Protein AF-A0A7Z9XE14-F1 (afdb_monomer_lite)

Foldseek 3Di:
DVVVVVVVCVVVVVCCVVPVVQQVVCCVPPVGSDDDPQHCVVVDDFAADPDAPDPQQDVDDDCCLVQLALCLSRHLNSQALSQVQAPNPLVVDDPVDDGDPFPVVLRNVSSVLCVLLVQLLVQLLVCLPPPPPHDPLLVVLNVLVVVVSVVLSVQSNPGRDSNSNHNVVCPVSPVSSVNSSVNSVCVQCVDPVSVVVSVVSVVSSVVSVCCRNPPD

Radius of gyration: 20.05 Å; chains: 1; bounding box: 60×38×56 Å

Sequence (216 aa):
MVLSIQRIALVLGVASLVAGWYYWRNWTQMGQFFIGGWDPSRGIVWWQDPGFRTLRQFFSFGESLFYPIYSAIAGVWDSLYSTLWMDGFLSGQDPHYEGPPWNYGFLLSSAWLSLLPSTAILLGIGVALFKPTRTQGALFSVSCIFVYVAAILYLFLTVPIYTTAKATYTLGLIPCYAVLSAGGFEILTARPLLRAIVYGIVACWAVDVYLAYFIC

Secondary structure (DSSP, 8-state):
-HHHHHHHHHHHHHHHHHHHHHHHHHHHHHS-S---TT-GGG-------SS-S-HHHHH---HHHH--TTGGGT-HHHHHHHHHSS-TTGGG--TTSPPP---HHHHHHHHHHTHHHHHHHHHHHHHHHH-TT--HHHHHHHHHHHHHHHHHHHHHHHS--TT---GGGGGGGHHHHHHHHHHHHHHHTSSHHHHHHHHHHHHHHHHHHHHHHH--

pLDDT: mean 91.35, std 6.62, range [63.41, 97.81]

Structure (mmCIF, N/CA/C/O backbone):
data_AF-A0A7Z9XE14-F1
#
_entry.id   AF-A0A7Z9XE14-F1
#
loop_
_atom_site.group_PDB
_atom_site.id
_atom_site.type_symbol
_atom_site.label_atom_id
_atom_site.label_alt_id
_atom_site.label_comp_id
_atom_site.label_asym_id
_atom_site.label_entity_id
_atom_site.label_seq_id
_atom_site.pdbx_PDB_ins_code
_atom_site.Cartn_x
_atom_site.Cartn_y
_atom_site.Cartn_z
_atom_site.occupancy
_atom_site.B_iso_or_equiv
_atom_site.auth_seq_id
_atom_site.auth_comp_id
_atom_site.auth_asym_id
_atom_site.auth_atom_id
_atom_site.pdbx_PDB_model_num
ATOM 1 N N . MET A 1 1 ? 12.647 1.810 32.015 1.00 65.00 1 MET A N 1
ATOM 2 C CA . MET A 1 1 ? 13.661 2.294 31.049 1.00 65.00 1 MET A CA 1
ATOM 3 C C . MET A 1 1 ? 14.687 1.215 30.701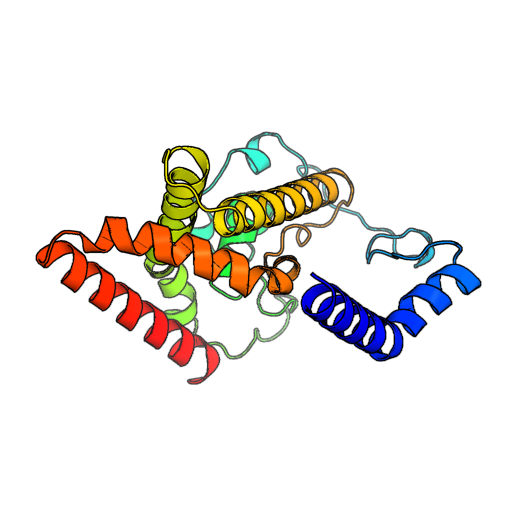 1.00 65.00 1 MET A C 1
ATOM 5 O O . MET A 1 1 ? 14.750 0.836 29.541 1.00 65.00 1 MET A O 1
ATOM 9 N N . VAL A 1 2 ? 15.413 0.647 31.675 1.00 72.81 2 VAL A N 1
ATOM 10 C CA . VAL A 1 2 ? 16.415 -0.426 31.449 1.00 72.81 2 VAL A CA 1
ATOM 11 C C . VAL A 1 2 ? 15.831 -1.650 30.727 1.00 72.81 2 VAL A C 1
ATOM 13 O O . VAL A 1 2 ? 16.395 -2.112 29.740 1.00 72.81 2 VAL A O 1
ATOM 16 N N . LEU A 1 3 ? 14.645 -2.107 31.145 1.00 73.31 3 LEU A N 1
ATOM 17 C CA . LEU A 1 3 ? 13.957 -3.246 30.524 1.00 73.31 3 LEU A CA 1
ATOM 18 C C . LEU A 1 3 ? 13.597 -3.001 29.043 1.00 73.31 3 LEU A C 1
ATOM 20 O O . LEU A 1 3 ? 13.612 -3.920 28.232 1.00 73.31 3 LEU A O 1
ATOM 24 N N . SER A 1 4 ? 13.278 -1.755 28.681 1.00 82.69 4 SER A N 1
ATOM 25 C CA . SER A 1 4 ? 12.952 -1.370 27.302 1.00 82.69 4 SER A CA 1
ATOM 26 C C . SER A 1 4 ? 14.201 -1.344 26.423 1.00 82.69 4 SER A C 1
ATOM 28 O O . SER A 1 4 ? 14.160 -1.826 25.297 1.00 82.69 4 SER A O 1
ATOM 30 N N . ILE A 1 5 ? 15.324 -0.851 26.955 1.00 89.12 5 ILE A N 1
ATOM 31 C CA . ILE A 1 5 ? 16.614 -0.821 26.251 1.00 89.12 5 ILE A CA 1
ATOM 32 C C . ILE A 1 5 ? 17.113 -2.242 25.987 1.00 89.12 5 ILE A C 1
ATOM 34 O O . ILE A 1 5 ? 17.522 -2.537 24.872 1.00 89.12 5 ILE A O 1
ATOM 38 N N . GLN A 1 6 ? 17.012 -3.142 26.969 1.00 88.62 6 GLN A N 1
ATOM 39 C CA . GLN A 1 6 ? 17.387 -4.550 26.793 1.00 88.62 6 GLN A CA 1
ATOM 40 C C . GLN A 1 6 ? 16.567 -5.231 25.694 1.00 88.62 6 GLN A C 1
ATOM 42 O O . GLN A 1 6 ? 17.124 -5.952 24.873 1.00 88.62 6 GLN A O 1
ATOM 47 N N . ARG A 1 7 ? 15.255 -4.971 25.636 1.00 90.88 7 ARG A N 1
ATOM 48 C CA . ARG A 1 7 ? 14.380 -5.517 24.588 1.00 90.88 7 ARG A CA 1
ATOM 49 C C . ARG A 1 7 ? 14.732 -4.969 23.207 1.00 90.88 7 ARG A C 1
ATOM 51 O O . ARG A 1 7 ? 14.819 -5.744 22.263 1.00 90.88 7 ARG A O 1
ATOM 58 N N . ILE A 1 8 ? 14.973 -3.663 23.095 1.00 90.06 8 ILE A N 1
ATOM 59 C CA . ILE A 1 8 ? 15.403 -3.039 21.836 1.00 90.06 8 ILE A CA 1
ATOM 60 C C . ILE A 1 8 ? 16.753 -3.613 21.396 1.00 90.06 8 ILE A C 1
ATOM 62 O O . ILE A 1 8 ? 16.893 -4.026 20.250 1.00 90.06 8 ILE A O 1
ATOM 66 N N . ALA A 1 9 ? 17.722 -3.700 22.307 1.00 93.00 9 ALA A N 1
ATOM 67 C CA . ALA A 1 9 ? 19.044 -4.249 22.028 1.00 93.00 9 ALA A CA 1
ATOM 68 C C . ALA A 1 9 ? 18.978 -5.722 21.607 1.00 93.00 9 ALA A C 1
ATOM 70 O O . ALA A 1 9 ? 19.662 -6.111 20.668 1.00 93.00 9 ALA A O 1
ATOM 71 N N . LEU A 1 10 ? 18.123 -6.525 22.247 1.00 94.50 10 LEU A N 1
ATOM 72 C CA . LEU A 1 10 ? 17.897 -7.915 21.862 1.00 94.50 10 LEU A CA 1
ATOM 73 C C . LEU A 1 10 ? 17.338 -8.009 20.437 1.00 94.50 10 LEU A C 1
ATOM 75 O O . LEU A 1 10 ? 17.875 -8.753 19.624 1.00 94.50 10 LEU A O 1
ATOM 79 N N . VAL A 1 11 ? 16.298 -7.231 20.118 1.00 91.06 11 VAL A N 1
ATOM 80 C CA . VAL A 1 11 ? 15.678 -7.232 18.782 1.00 91.06 11 VAL A CA 1
ATOM 81 C C . VAL A 1 11 ? 16.674 -6.778 17.715 1.00 91.06 11 VAL A C 1
ATOM 83 O O . VAL A 1 11 ? 16.835 -7.459 16.705 1.00 91.06 11 VAL A O 1
ATOM 86 N N . LEU A 1 12 ? 17.380 -5.668 17.946 1.00 92.00 12 LEU A N 1
ATOM 87 C CA . LEU A 1 12 ? 18.397 -5.161 17.021 1.00 92.00 12 LEU A CA 1
ATOM 88 C C . LEU A 1 12 ? 19.575 -6.128 16.882 1.00 92.00 12 LEU A C 1
ATOM 90 O O . LEU A 1 12 ? 20.081 -6.315 15.777 1.00 92.00 12 LEU A O 1
ATOM 94 N N . GLY A 1 13 ? 19.987 -6.767 17.977 1.00 94.50 13 GLY A N 1
ATOM 95 C CA . GLY A 1 13 ? 21.049 -7.766 17.990 1.00 94.50 13 GLY A CA 1
ATOM 96 C C . GLY A 1 13 ? 20.684 -8.982 17.146 1.00 94.50 13 GLY A C 1
ATOM 97 O O . GLY A 1 13 ? 21.435 -9.346 16.246 1.00 94.50 13 GLY A O 1
ATOM 98 N N . VAL A 1 14 ? 19.497 -9.558 17.359 1.00 93.44 14 VAL A N 1
ATOM 99 C CA . VAL A 1 14 ? 19.000 -10.685 16.554 1.00 93.44 14 VAL A CA 1
ATOM 100 C C . VAL A 1 14 ? 18.855 -10.286 15.084 1.00 93.44 14 VAL A C 1
ATOM 102 O O . VAL A 1 14 ? 19.348 -11.001 14.215 1.00 93.44 14 VAL A O 1
ATOM 105 N N . ALA A 1 15 ? 18.257 -9.128 14.784 1.00 90.62 15 ALA A N 1
ATOM 106 C CA . ALA A 1 15 ? 18.112 -8.649 13.408 1.00 90.62 15 ALA A CA 1
ATOM 107 C C . ALA A 1 15 ? 19.472 -8.469 12.707 1.00 90.62 15 ALA A C 1
ATOM 109 O O . ALA A 1 15 ? 19.634 -8.861 11.551 1.00 90.62 15 ALA A O 1
ATOM 110 N N . SER A 1 16 ? 20.468 -7.936 13.420 1.00 91.06 16 SER A N 1
ATOM 111 C CA . SER A 1 16 ? 21.828 -7.752 12.902 1.00 91.06 16 SER A CA 1
ATOM 112 C C . SER A 1 16 ? 22.551 -9.082 12.689 1.00 91.06 16 SER A C 1
ATOM 114 O O . SER A 1 16 ? 23.255 -9.240 11.699 1.00 91.06 16 SER A O 1
ATOM 116 N N . LEU A 1 17 ? 22.357 -10.066 13.568 1.00 93.44 17 LEU A N 1
ATOM 117 C CA . LEU A 1 17 ? 22.946 -11.395 13.396 1.00 93.44 17 LEU A CA 1
ATOM 118 C C . LEU A 1 17 ? 22.333 -12.151 12.211 1.00 93.44 17 LEU A C 1
ATOM 120 O O . LEU A 1 17 ? 23.054 -12.795 11.456 1.00 93.44 17 LEU A O 1
ATOM 124 N N . VAL A 1 18 ? 21.015 -12.049 12.024 1.00 93.06 18 VAL A N 1
ATOM 125 C CA . VAL A 1 18 ? 20.303 -12.769 10.958 1.00 93.06 18 VAL A CA 1
ATOM 126 C C . VAL A 1 18 ? 20.510 -12.110 9.592 1.00 93.06 18 VAL A C 1
ATOM 128 O O . VAL A 1 18 ? 20.801 -12.799 8.616 1.00 93.06 18 VAL A O 1
ATOM 131 N N . ALA A 1 19 ? 20.373 -10.783 9.505 1.00 91.25 19 ALA A N 1
ATOM 132 C CA . ALA A 1 19 ? 20.357 -10.053 8.234 1.00 91.25 19 ALA A CA 1
ATOM 133 C C . ALA A 1 19 ? 21.531 -9.076 8.052 1.00 91.25 19 ALA A C 1
ATOM 135 O O . ALA A 1 19 ? 21.803 -8.641 6.934 1.00 91.25 19 ALA A O 1
ATOM 136 N N . GLY A 1 20 ? 22.251 -8.724 9.120 1.00 91.31 20 GLY A N 1
ATOM 137 C CA . GLY A 1 20 ? 23.328 -7.727 9.075 1.00 91.31 20 GLY A CA 1
ATOM 138 C C . GLY A 1 20 ? 24.521 -8.147 8.220 1.00 91.31 20 GLY A C 1
ATOM 139 O O . GLY A 1 20 ? 25.148 -7.289 7.598 1.00 91.31 20 GLY A O 1
ATOM 140 N N . TRP A 1 21 ? 24.793 -9.453 8.102 1.00 93.50 21 TRP A N 1
ATOM 141 C CA . TRP A 1 21 ? 25.872 -9.964 7.249 1.00 93.50 21 TRP A CA 1
ATOM 142 C C . TRP A 1 21 ? 25.702 -9.543 5.781 1.00 93.50 21 TRP A C 1
ATOM 144 O O . TRP A 1 21 ? 26.696 -9.270 5.111 1.00 93.50 21 TRP A O 1
ATOM 154 N N . TYR A 1 22 ? 24.461 -9.441 5.287 1.00 90.69 22 TYR A N 1
ATOM 155 C CA . TYR A 1 22 ? 24.167 -9.029 3.912 1.00 90.69 22 TYR A CA 1
ATOM 156 C C . TYR A 1 22 ? 24.600 -7.580 3.668 1.00 90.69 22 TYR A C 1
ATOM 158 O O . TYR A 1 22 ? 25.281 -7.282 2.687 1.00 90.69 22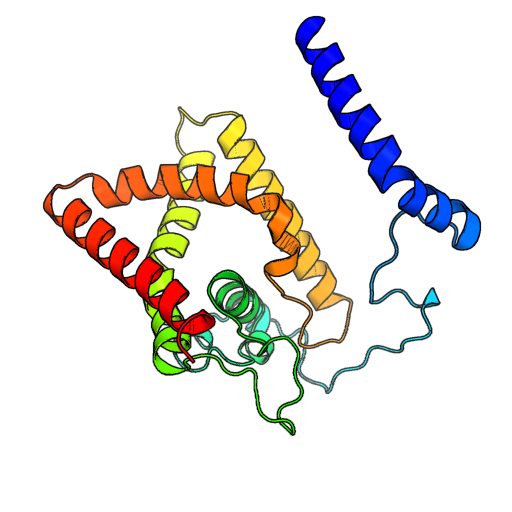 TYR A O 1
ATOM 166 N N . TYR A 1 23 ? 24.262 -6.688 4.600 1.00 92.00 23 TYR A N 1
ATOM 167 C CA . TYR A 1 23 ? 24.646 -5.278 4.544 1.00 92.00 23 TYR A CA 1
ATOM 168 C C . TYR A 1 23 ? 26.156 -5.098 4.707 1.00 92.00 23 TYR A C 1
ATOM 170 O O . TYR A 1 23 ? 26.762 -4.302 3.993 1.00 92.00 23 TYR A O 1
ATOM 178 N N . TRP A 1 24 ? 26.778 -5.879 5.594 1.00 93.19 24 TRP A N 1
ATOM 179 C CA . TRP A 1 24 ? 28.230 -5.894 5.751 1.00 93.19 24 TRP A CA 1
ATOM 180 C C . TRP A 1 24 ? 28.941 -6.351 4.474 1.00 93.19 24 TRP A C 1
ATOM 182 O O . TRP A 1 24 ? 29.876 -5.694 4.025 1.00 93.19 24 TRP A O 1
ATOM 192 N N . ARG A 1 25 ? 28.465 -7.432 3.842 1.00 92.12 25 ARG A N 1
ATOM 193 C CA . ARG A 1 25 ? 28.966 -7.911 2.546 1.00 92.12 25 ARG A CA 1
ATOM 194 C C . ARG A 1 25 ? 28.856 -6.830 1.470 1.00 92.12 25 ARG A C 1
ATOM 196 O O . ARG A 1 25 ? 29.808 -6.624 0.726 1.00 92.12 25 ARG A O 1
ATOM 203 N N . ASN A 1 26 ? 27.713 -6.150 1.372 1.00 92.25 26 ASN A N 1
ATOM 204 C CA . ASN A 1 26 ? 27.529 -5.080 0.387 1.00 92.25 26 ASN A CA 1
ATOM 205 C C . ASN A 1 26 ? 28.538 -3.949 0.604 1.00 92.25 26 ASN A C 1
ATOM 207 O O . ASN A 1 26 ? 29.148 -3.473 -0.350 1.00 92.25 26 ASN A O 1
ATOM 211 N N . TRP A 1 27 ? 28.769 -3.569 1.861 1.00 92.38 27 TRP A N 1
ATOM 212 C CA . TRP A 1 27 ? 29.735 -2.529 2.185 1.00 92.38 27 TRP A CA 1
ATOM 213 C C . TRP A 1 27 ? 31.167 -2.929 1.816 1.00 92.38 27 TRP A C 1
ATOM 215 O O . TRP A 1 27 ? 31.867 -2.143 1.184 1.00 92.38 27 TRP A O 1
ATOM 225 N N . THR A 1 28 ? 31.593 -4.158 2.126 1.00 94.25 28 THR A N 1
ATOM 226 C CA . THR A 1 28 ? 32.959 -4.612 1.818 1.00 94.25 28 THR A CA 1
ATOM 227 C C . THR A 1 28 ? 33.198 -4.856 0.330 1.00 94.25 28 THR A C 1
ATOM 229 O O . THR A 1 28 ? 34.294 -4.590 -0.153 1.00 94.25 28 THR A O 1
ATOM 232 N N . GLN A 1 29 ? 32.200 -5.354 -0.406 1.00 90.62 29 GLN A N 1
ATOM 233 C CA . GLN A 1 29 ? 32.352 -5.702 -1.824 1.00 90.62 29 GLN A CA 1
ATOM 234 C C . GLN A 1 29 ? 32.022 -4.549 -2.774 1.00 90.62 29 GLN A C 1
ATOM 236 O O . GLN A 1 29 ? 32.559 -4.499 -3.875 1.00 90.62 29 GLN A O 1
ATOM 241 N N . MET A 1 30 ? 31.123 -3.647 -2.379 1.00 87.88 30 MET A N 1
ATOM 242 C CA . MET A 1 30 ? 30.526 -2.650 -3.278 1.00 87.88 30 MET A CA 1
ATOM 243 C C . MET A 1 30 ? 30.546 -1.228 -2.689 1.00 87.88 30 MET A C 1
ATOM 245 O O . MET A 1 30 ? 30.074 -0.289 -3.323 1.00 87.88 30 MET A O 1
ATOM 249 N N . GLY A 1 31 ? 31.092 -1.043 -1.479 1.00 89.69 31 GLY A N 1
ATOM 250 C CA . GLY A 1 31 ? 31.268 0.266 -0.840 1.00 89.69 31 GLY A CA 1
ATOM 251 C C . GLY A 1 31 ? 29.988 0.895 -0.283 1.00 89.69 31 GLY A C 1
ATOM 252 O O . GLY A 1 31 ? 30.032 2.008 0.237 1.00 89.69 31 GLY A O 1
ATOM 253 N N . GLN A 1 32 ? 28.849 0.202 -0.361 1.00 89.31 32 GLN A N 1
ATOM 254 C CA . GLN A 1 32 ? 27.535 0.719 0.028 1.00 89.31 32 GLN A CA 1
ATOM 255 C C . GLN A 1 32 ? 26.751 -0.324 0.826 1.00 89.31 32 GLN A C 1
ATOM 257 O O . GLN A 1 32 ? 26.808 -1.508 0.519 1.00 89.31 32 GLN A O 1
ATOM 262 N N . PHE A 1 33 ? 25.979 0.092 1.834 1.00 88.38 33 PHE A N 1
ATOM 263 C CA . PHE A 1 33 ? 25.137 -0.844 2.596 1.00 88.38 33 PHE A CA 1
ATOM 264 C C . PHE A 1 33 ? 23.914 -1.310 1.791 1.00 88.38 33 PHE A C 1
ATOM 266 O O . PHE A 1 33 ? 23.567 -2.494 1.805 1.00 88.38 33 PHE A O 1
ATOM 273 N N . PHE A 1 34 ? 23.274 -0.391 1.068 1.00 86.62 34 PHE A N 1
ATOM 274 C CA . PHE A 1 34 ? 22.048 -0.637 0.312 1.00 86.62 34 PHE A CA 1
ATOM 275 C C . PHE A 1 34 ? 22.332 -0.559 -1.179 1.00 86.62 34 PHE A C 1
ATOM 277 O O . PHE A 1 34 ? 22.866 0.440 -1.642 1.00 86.62 34 PHE A O 1
ATOM 284 N N . ILE A 1 35 ? 21.943 -1.597 -1.915 1.00 85.25 35 ILE A N 1
ATOM 285 C CA . ILE A 1 35 ? 22.165 -1.686 -3.358 1.00 85.25 35 ILE A CA 1
ATOM 286 C C . ILE A 1 35 ? 20.832 -2.008 -4.004 1.00 85.25 35 ILE A C 1
ATOM 288 O O . ILE A 1 35 ? 20.258 -3.078 -3.785 1.00 85.25 35 ILE A O 1
ATOM 292 N N . GLY A 1 36 ? 20.308 -1.032 -4.739 1.00 82.06 36 GLY A N 1
ATOM 293 C CA . GLY A 1 36 ? 19.019 -1.135 -5.405 1.00 82.06 36 GLY A CA 1
ATOM 294 C C . GLY A 1 36 ? 19.066 -2.052 -6.625 1.00 82.06 36 GLY A C 1
ATOM 295 O O . GLY A 1 36 ? 20.117 -2.316 -7.207 1.00 82.06 36 GLY A O 1
ATOM 296 N N . GLY A 1 37 ? 17.893 -2.506 -7.075 1.00 81.19 37 GLY A N 1
ATOM 297 C CA . GLY A 1 37 ? 17.761 -3.191 -8.369 1.00 81.19 37 GLY A CA 1
ATOM 298 C C . GLY A 1 37 ? 18.209 -2.341 -9.561 1.00 81.19 37 GLY A C 1
ATOM 299 O O . GLY A 1 37 ? 18.621 -2.873 -10.587 1.00 81.19 37 GLY A O 1
ATOM 300 N N . TRP A 1 38 ? 18.170 -1.024 -9.382 1.00 82.06 38 TRP A N 1
ATOM 301 C CA . TRP A 1 38 ? 18.532 -0.002 -10.354 1.00 82.06 38 TRP A CA 1
ATOM 302 C C . TRP A 1 38 ? 19.981 0.475 -10.272 1.00 82.06 38 TRP A C 1
ATOM 304 O O . TRP A 1 38 ? 20.348 1.397 -10.996 1.00 82.06 38 TRP A O 1
ATOM 314 N N . ASP A 1 39 ? 20.790 -0.101 -9.382 1.00 84.94 39 ASP A N 1
ATOM 315 C CA . ASP A 1 39 ? 22.158 0.363 -9.191 1.00 84.94 39 ASP A CA 1
ATOM 316 C C . ASP A 1 39 ? 23.031 0.067 -10.431 1.00 84.94 39 ASP A C 1
ATOM 318 O O . ASP A 1 39 ? 23.047 -1.082 -10.892 1.00 84.94 39 ASP A O 1
ATOM 322 N N . PRO A 1 40 ? 23.785 1.053 -10.961 1.00 81.81 40 PRO A N 1
ATOM 323 C CA . PRO A 1 40 ? 24.657 0.856 -12.119 1.00 81.81 40 PRO A CA 1
ATOM 324 C C . PRO A 1 40 ? 25.695 -0.259 -11.937 1.00 81.81 40 PRO A C 1
ATOM 326 O O . PRO A 1 40 ? 26.076 -0.898 -12.916 1.00 81.81 40 PRO A O 1
ATOM 329 N N . SER A 1 41 ? 26.121 -0.547 -10.699 1.00 82.50 41 SER A N 1
ATOM 330 C CA . SER A 1 41 ? 27.054 -1.642 -10.390 1.00 82.50 41 SER A CA 1
ATOM 331 C C . SER A 1 41 ? 26.527 -3.023 -10.784 1.00 82.50 41 SER A C 1
ATOM 333 O O . SER A 1 41 ? 27.311 -3.951 -10.971 1.00 82.50 41 SER A O 1
ATOM 335 N N . ARG A 1 42 ? 25.207 -3.170 -10.965 1.00 81.62 42 ARG A N 1
ATOM 336 C CA . ARG A 1 42 ? 24.587 -4.414 -11.437 1.00 81.62 42 ARG A CA 1
ATOM 337 C C . ARG A 1 42 ? 24.745 -4.639 -12.941 1.00 81.62 42 ARG A C 1
ATOM 339 O O . ARG A 1 42 ? 24.375 -5.710 -13.412 1.00 81.62 42 ARG A O 1
ATOM 346 N N . GLY A 1 43 ? 25.237 -3.651 -13.694 1.00 83.75 43 GLY A N 1
ATOM 347 C CA . GLY A 1 43 ? 25.405 -3.737 -15.148 1.00 83.75 43 GLY A CA 1
ATOM 348 C C . GLY A 1 43 ? 24.090 -3.772 -15.938 1.00 83.75 43 GLY A C 1
ATOM 349 O O . GLY A 1 43 ? 24.107 -4.061 -17.131 1.00 83.75 43 GLY A O 1
ATOM 350 N N . ILE A 1 44 ? 22.953 -3.490 -15.291 1.00 84.00 44 ILE A N 1
ATOM 351 C CA . ILE A 1 44 ? 21.631 -3.450 -15.927 1.00 84.00 44 ILE A CA 1
ATOM 352 C C . ILE A 1 44 ? 21.321 -2.002 -16.302 1.00 84.00 44 ILE A C 1
ATOM 354 O O . ILE A 1 44 ? 21.191 -1.141 -15.432 1.00 84.00 44 ILE A O 1
ATOM 358 N N . VAL A 1 45 ? 21.176 -1.741 -17.600 1.00 84.56 45 VAL A N 1
ATOM 359 C CA . VAL A 1 45 ? 20.742 -0.437 -18.106 1.00 84.56 45 VAL A CA 1
ATOM 360 C C . VAL A 1 45 ? 19.220 -0.419 -18.146 1.00 84.56 45 VAL A C 1
ATOM 362 O O . VAL A 1 45 ? 18.602 -1.037 -19.011 1.00 84.56 45 VAL A O 1
ATOM 365 N N . TRP A 1 46 ? 18.615 0.288 -17.197 1.00 86.25 46 TRP A N 1
ATOM 366 C CA . TRP A 1 46 ? 17.180 0.546 -17.213 1.00 86.25 46 TRP A CA 1
ATOM 367 C C . TRP A 1 46 ? 16.867 1.603 -18.268 1.00 86.25 46 TRP A C 1
ATOM 369 O O . TRP A 1 46 ? 17.503 2.658 -18.305 1.00 86.25 46 TRP A O 1
ATOM 379 N N . TRP A 1 47 ? 15.879 1.326 -19.111 1.00 86.62 47 TRP A N 1
ATOM 380 C CA . TRP A 1 47 ? 15.384 2.242 -20.128 1.00 86.62 47 TRP A CA 1
ATOM 381 C C . TRP A 1 47 ? 13.866 2.095 -20.253 1.00 86.62 47 TRP A C 1
ATOM 383 O O . TRP A 1 47 ? 13.290 1.070 -19.887 1.00 86.62 47 TRP A O 1
ATOM 393 N N . GLN A 1 48 ? 13.224 3.148 -20.746 1.00 85.12 48 GLN A N 1
ATOM 394 C CA . GLN A 1 48 ? 11.780 3.238 -20.899 1.00 85.12 48 GLN A CA 1
ATOM 395 C C . GLN A 1 48 ? 11.475 4.116 -22.107 1.00 85.12 48 GLN A C 1
ATOM 397 O O . GLN A 1 48 ? 12.214 5.074 -22.363 1.00 85.12 48 GLN A O 1
ATOM 402 N N . ASP A 1 49 ? 10.399 3.811 -22.827 1.00 85.62 49 ASP A N 1
ATOM 403 C CA . ASP A 1 49 ? 9.947 4.664 -23.921 1.00 85.62 49 ASP A CA 1
ATOM 404 C C . ASP A 1 49 ? 9.587 6.075 -23.414 1.00 85.62 49 ASP A C 1
ATOM 406 O O . ASP A 1 49 ? 9.164 6.244 -22.260 1.00 85.62 49 ASP A O 1
ATOM 410 N N . PRO A 1 50 ? 9.741 7.119 -24.253 1.00 82.31 50 PRO A N 1
ATOM 411 C CA . PRO A 1 50 ? 9.321 8.472 -23.907 1.00 82.31 50 PRO A CA 1
ATOM 412 C C . PRO A 1 50 ? 7.853 8.531 -23.449 1.00 82.31 50 PRO A C 1
ATOM 414 O O . PRO A 1 50 ? 7.005 7.793 -23.940 1.00 82.31 50 PRO A O 1
ATOM 417 N N . GLY A 1 51 ? 7.536 9.449 -22.530 1.00 82.62 51 GLY A N 1
ATOM 418 C CA . GLY A 1 51 ? 6.177 9.602 -21.975 1.00 82.62 51 GLY A CA 1
ATOM 419 C C . GLY A 1 51 ? 6.015 9.158 -20.516 1.00 82.62 51 GLY A C 1
ATOM 420 O O . GLY A 1 51 ? 4.904 9.150 -19.990 1.00 82.62 51 GLY A O 1
ATOM 421 N N . PHE A 1 52 ? 7.113 8.831 -19.838 1.00 84.69 52 PHE A N 1
ATOM 422 C CA . PHE A 1 52 ? 7.169 8.598 -18.394 1.00 84.69 52 PHE A CA 1
ATOM 423 C C . PHE A 1 52 ? 7.601 9.863 -17.630 1.00 84.69 52 PHE A C 1
ATOM 425 O O . PHE A 1 52 ? 8.132 10.801 -18.225 1.00 84.69 52 PHE A O 1
ATOM 432 N N . ARG A 1 53 ? 7.366 9.904 -16.310 1.00 85.25 53 ARG A N 1
ATOM 433 C CA . ARG A 1 53 ? 7.627 11.069 -15.425 1.00 85.25 53 ARG A CA 1
ATOM 434 C C . ARG A 1 53 ? 6.823 12.316 -15.790 1.00 85.25 53 ARG A C 1
ATOM 436 O O . ARG A 1 53 ? 7.254 13.443 -15.552 1.00 85.25 53 ARG A O 1
ATOM 443 N N . THR A 1 54 ? 5.636 12.130 -16.352 1.00 90.62 54 THR A N 1
ATOM 444 C CA . THR A 1 54 ? 4.740 13.257 -16.625 1.00 90.62 54 THR A CA 1
ATOM 445 C C . THR A 1 54 ? 4.062 13.706 -15.336 1.00 90.62 54 THR A C 1
ATOM 447 O O . THR A 1 54 ? 3.738 12.883 -14.484 1.00 90.62 54 THR A O 1
ATOM 450 N N . LEU A 1 55 ? 3.777 15.005 -15.198 1.00 92.31 55 LEU A N 1
ATOM 451 C CA . LEU A 1 55 ? 3.017 15.513 -14.046 1.00 92.31 55 LEU A CA 1
ATOM 452 C C . LEU A 1 55 ? 1.661 14.812 -13.906 1.00 92.31 55 LEU A C 1
ATOM 454 O O . LEU A 1 55 ? 1.230 14.532 -12.793 1.00 92.31 55 LEU A O 1
ATOM 458 N N . ARG A 1 56 ? 1.022 14.457 -15.029 1.00 92.81 56 ARG A N 1
ATOM 459 C CA . ARG A 1 56 ? -0.249 13.724 -15.035 1.00 92.81 56 ARG A CA 1
ATOM 460 C C . ARG A 1 56 ? -0.164 12.435 -14.214 1.00 92.81 56 ARG A C 1
ATOM 462 O O . ARG A 1 56 ? -1.041 12.222 -13.390 1.00 92.81 56 ARG A O 1
ATOM 469 N N . GLN A 1 57 ? 0.910 11.655 -14.352 1.00 91.94 57 GLN A N 1
ATOM 470 C CA . GLN A 1 57 ? 1.111 10.391 -13.623 1.00 91.94 57 GLN A CA 1
ATOM 471 C C . GLN A 1 57 ? 1.207 10.554 -12.092 1.00 91.94 57 GLN A C 1
ATOM 473 O O . GLN A 1 57 ? 1.032 9.574 -11.366 1.00 91.94 57 GLN A O 1
ATOM 478 N N . PHE A 1 58 ? 1.469 11.768 -11.590 1.00 92.75 58 PHE A N 1
ATOM 479 C CA . PHE A 1 58 ? 1.495 12.088 -10.155 1.00 92.75 58 PHE A CA 1
ATOM 480 C C . PHE A 1 58 ? 0.149 12.559 -9.606 1.00 92.75 58 PHE A C 1
ATOM 482 O O . PHE A 1 58 ? -0.026 12.593 -8.390 1.00 92.75 58 PHE A O 1
ATOM 489 N N . PHE A 1 59 ? -0.791 12.939 -10.471 1.00 94.00 59 PHE A N 1
ATOM 490 C CA . PHE A 1 59 ? -2.081 13.504 -10.065 1.00 94.00 59 PHE A CA 1
ATOM 491 C C . PHE A 1 59 ? -3.285 12.712 -10.590 1.00 94.00 59 PHE A C 1
ATOM 493 O O . PHE A 1 59 ? -4.413 13.004 -10.200 1.00 94.00 59 PHE A O 1
ATOM 500 N N . SER A 1 60 ? -3.074 11.713 -11.449 1.00 92.69 60 SER A N 1
ATOM 501 C CA . SER A 1 60 ? -4.123 10.815 -11.928 1.00 92.69 60 SER A CA 1
ATOM 502 C C . SER A 1 60 ? -4.333 9.629 -10.989 1.00 92.69 60 SER A C 1
ATOM 504 O O . SER A 1 60 ? -3.382 9.069 -10.443 1.00 92.69 60 SER A O 1
ATOM 506 N N . PHE A 1 61 ? -5.597 9.248 -10.839 1.00 96.12 61 PHE A N 1
ATOM 507 C CA . PHE A 1 61 ? -6.036 8.022 -10.188 1.00 96.12 61 PHE A CA 1
ATOM 508 C C . PHE A 1 61 ? -7.368 7.589 -10.807 1.00 96.12 61 PHE A C 1
ATOM 510 O O . 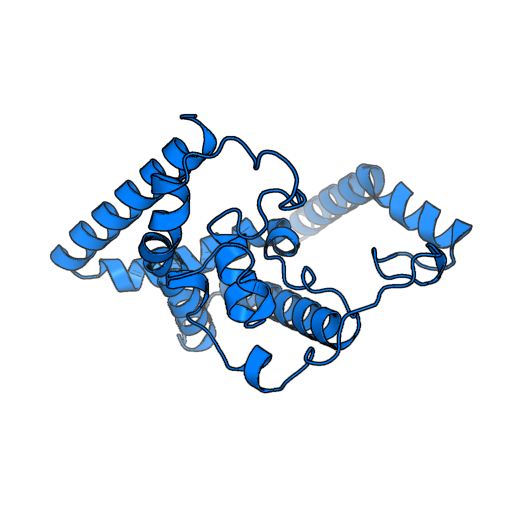PHE A 1 61 ? -8.192 8.443 -11.143 1.00 96.12 61 PHE A O 1
ATOM 517 N N . GLY A 1 62 ? -7.594 6.282 -10.917 1.00 96.25 62 GLY A N 1
ATOM 518 C CA . GLY A 1 62 ? -8.882 5.698 -11.289 1.00 96.25 62 GLY A CA 1
ATOM 519 C C . GLY A 1 62 ? -8.795 4.700 -12.436 1.00 96.25 62 GLY A C 1
ATOM 520 O O . GLY A 1 62 ? -9.706 3.890 -12.589 1.00 96.25 62 GLY A O 1
ATOM 521 N N . GLU A 1 63 ? -7.690 4.691 -13.187 1.00 96.44 63 GLU A N 1
ATOM 522 C CA . GLU A 1 63 ? -7.446 3.680 -14.221 1.00 96.44 63 GLU A CA 1
ATOM 523 C C . GLU A 1 63 ? -7.501 2.277 -13.611 1.00 96.44 63 GLU A C 1
ATOM 525 O O . GLU A 1 63 ? -8.130 1.374 -14.150 1.00 96.44 63 GLU A O 1
ATOM 530 N N . SER A 1 64 ? -6.937 2.125 -12.412 1.00 96.31 64 SER A N 1
ATOM 531 C CA . SER A 1 64 ? -6.902 0.869 -11.668 1.00 96.31 64 SER A CA 1
ATOM 532 C C . SER A 1 64 ? -8.272 0.316 -11.252 1.00 96.31 64 SER A C 1
ATOM 534 O O . SER A 1 64 ? -8.352 -0.852 -10.889 1.00 96.31 64 SER A O 1
ATOM 536 N N . LEU A 1 65 ? -9.351 1.103 -11.323 1.00 97.31 65 LEU A N 1
ATOM 537 C CA . LEU A 1 65 ? -10.710 0.638 -11.011 1.00 97.31 65 LEU A CA 1
ATOM 538 C C . LEU A 1 65 ? -11.386 -0.068 -12.194 1.00 97.31 65 LEU A C 1
ATOM 540 O O . LEU A 1 65 ? -12.305 -0.863 -11.998 1.00 97.31 65 LEU A O 1
ATOM 544 N N . PHE A 1 66 ? -10.945 0.230 -13.417 1.00 96.50 66 PHE A N 1
ATOM 545 C CA . PHE A 1 66 ? -11.522 -0.310 -14.652 1.00 96.50 66 PHE A CA 1
ATOM 546 C C . PHE A 1 66 ? -10.532 -1.209 -15.396 1.00 96.50 66 PHE A C 1
ATOM 548 O O . PHE A 1 66 ? -10.915 -2.252 -15.920 1.00 96.50 66 PHE A O 1
ATOM 555 N N . TYR A 1 67 ? -9.253 -0.835 -15.381 1.00 95.50 67 TYR A N 1
ATOM 556 C CA . TYR A 1 67 ? -8.140 -1.524 -16.026 1.00 95.50 67 TYR A CA 1
ATOM 557 C C . TYR A 1 67 ? -6.991 -1.726 -15.015 1.00 95.50 67 TYR A C 1
ATOM 559 O O . TYR A 1 67 ? -5.934 -1.108 -15.140 1.00 95.50 67 TYR A O 1
ATOM 567 N N . PRO A 1 68 ? -7.177 -2.556 -13.966 1.00 94.06 68 PRO A N 1
ATOM 568 C CA . PRO A 1 68 ? -6.187 -2.745 -12.896 1.00 94.06 68 PRO A CA 1
ATOM 569 C C . PRO A 1 68 ? -4.883 -3.402 -13.352 1.00 94.06 68 PRO A C 1
ATOM 571 O O . PRO A 1 68 ? -3.823 -3.124 -12.788 1.00 94.06 68 PRO A O 1
ATOM 574 N N . ILE A 1 69 ? -4.952 -4.280 -14.354 1.00 93.56 69 ILE A N 1
ATOM 575 C CA . ILE A 1 69 ? -3.786 -4.989 -14.878 1.00 93.56 69 ILE A CA 1
ATOM 576 C C . ILE A 1 69 ? -2.902 -3.983 -15.620 1.00 93.56 69 ILE A C 1
ATOM 578 O O . ILE A 1 69 ? -3.342 -3.327 -16.559 1.00 93.56 69 ILE A O 1
ATOM 582 N N . TYR A 1 70 ? -1.652 -3.858 -15.175 1.00 91.62 70 TYR A N 1
ATOM 583 C CA . TYR A 1 70 ? -0.660 -2.904 -15.677 1.00 91.62 70 TYR A CA 1
ATOM 584 C C . TYR A 1 70 ? -1.089 -1.425 -15.610 1.00 91.62 70 TYR A C 1
ATOM 586 O O . TYR A 1 70 ? -0.502 -0.574 -16.285 1.00 91.62 70 TYR A O 1
ATOM 594 N N . SER A 1 71 ? -2.019 -1.078 -14.710 1.00 92.81 71 SER A N 1
ATOM 595 C CA . SER A 1 71 ? -2.459 0.308 -14.462 1.00 92.81 71 SER A CA 1
ATOM 596 C C . SER A 1 71 ? -1.319 1.256 -14.049 1.00 92.81 71 SER A C 1
ATOM 598 O O . SER A 1 71 ? -1.455 2.477 -14.102 1.00 92.81 71 SER A O 1
ATOM 600 N N . ALA A 1 72 ? -0.160 0.703 -13.685 1.00 89.69 72 ALA A N 1
ATOM 601 C CA . ALA A 1 72 ? 1.057 1.429 -13.357 1.00 89.69 72 ALA A CA 1
ATOM 602 C C . ALA A 1 72 ? 1.571 2.366 -14.456 1.00 89.69 72 ALA A C 1
ATOM 604 O O . ALA A 1 72 ? 2.270 3.338 -14.168 1.00 89.69 72 ALA A O 1
ATOM 605 N N . ILE A 1 73 ? 1.214 2.095 -15.714 1.00 89.38 73 ILE A N 1
ATOM 606 C CA . ILE A 1 73 ? 1.543 2.963 -16.850 1.00 89.38 73 ILE A CA 1
ATOM 607 C C . ILE A 1 73 ? 0.797 4.305 -16.737 1.00 89.38 73 ILE A C 1
ATOM 609 O O . ILE A 1 73 ? 1.342 5.356 -17.093 1.00 89.38 73 ILE A O 1
ATOM 613 N N . ALA A 1 74 ? -0.429 4.286 -16.205 1.00 91.62 74 ALA A N 1
ATOM 614 C CA . ALA A 1 74 ? -1.284 5.463 -16.102 1.00 91.62 74 ALA A CA 1
ATOM 615 C C . ALA A 1 74 ? -0.849 6.424 -14.989 1.00 91.62 74 ALA A C 1
ATOM 617 O O . ALA A 1 74 ? -0.944 7.639 -15.170 1.00 91.62 74 ALA A O 1
ATOM 618 N N . GLY A 1 75 ? -0.330 5.912 -13.869 1.00 92.38 75 GLY A N 1
ATOM 619 C CA . GLY A 1 75 ? 0.136 6.754 -12.771 1.00 92.38 75 GLY A CA 1
ATOM 620 C C . GLY A 1 75 ? 0.630 5.996 -11.543 1.00 92.38 75 GLY A C 1
ATOM 621 O O . GLY A 1 75 ? 0.396 4.799 -11.373 1.00 92.38 75 GLY A O 1
ATOM 622 N N . VAL A 1 76 ? 1.304 6.727 -10.651 1.00 94.19 76 VAL A N 1
ATOM 623 C CA . VAL A 1 76 ? 1.879 6.176 -9.412 1.00 94.19 76 VAL A CA 1
ATOM 624 C C . VAL A 1 76 ? 0.786 5.657 -8.481 1.00 94.19 76 VAL A C 1
ATOM 626 O O . VAL A 1 76 ? 0.935 4.589 -7.893 1.00 94.19 76 VAL A O 1
ATOM 629 N N . TRP A 1 77 ? -0.321 6.391 -8.352 1.00 95.38 77 TRP A N 1
ATOM 630 C CA . TRP A 1 77 ? -1.413 6.017 -7.453 1.00 95.38 77 TRP A CA 1
ATOM 631 C C . TRP A 1 77 ? -2.162 4.785 -7.943 1.00 95.38 77 TRP A C 1
ATOM 633 O O . TRP A 1 77 ? -2.456 3.903 -7.140 1.00 95.38 77 TRP A O 1
ATOM 643 N N . ASP A 1 78 ? -2.397 4.687 -9.253 1.00 95.88 78 ASP A N 1
ATOM 644 C CA . ASP A 1 78 ? -2.980 3.497 -9.869 1.00 95.88 78 ASP A CA 1
ATOM 645 C C . ASP A 1 78 ? -2.082 2.273 -9.690 1.00 95.88 78 ASP A C 1
ATOM 647 O O . ASP A 1 78 ? -2.588 1.203 -9.364 1.00 95.88 78 ASP A O 1
ATOM 651 N N . SER A 1 79 ? -0.761 2.446 -9.822 1.00 94.69 79 SER A N 1
ATOM 652 C CA . SER A 1 79 ? 0.233 1.397 -9.573 1.00 94.69 79 SER A CA 1
ATOM 653 C C . SER A 1 79 ? 0.223 0.914 -8.122 1.00 94.69 79 SER A C 1
ATOM 655 O O . SER A 1 79 ? 0.215 -0.285 -7.850 1.00 94.69 79 SER A O 1
ATOM 657 N N . LEU A 1 80 ? 0.235 1.842 -7.161 1.00 95.81 80 LEU A N 1
ATOM 658 C CA . LEU A 1 80 ? 0.221 1.507 -5.739 1.00 95.81 80 LEU A CA 1
ATOM 659 C C . LEU A 1 80 ? -1.086 0.820 -5.350 1.00 95.81 80 LEU A C 1
ATOM 661 O O . LEU A 1 80 ? -1.061 -0.166 -4.625 1.00 95.81 80 LEU A O 1
ATOM 665 N N . TYR A 1 81 ? -2.217 1.310 -5.852 1.00 96.88 81 TYR A N 1
ATOM 666 C CA . TYR A 1 81 ? -3.527 0.747 -5.554 1.00 96.88 81 TYR A CA 1
ATOM 667 C C . TYR A 1 81 ? -3.684 -0.673 -6.106 1.00 96.88 81 TYR A C 1
ATOM 669 O O . TYR A 1 81 ? -3.988 -1.598 -5.350 1.00 96.88 81 TYR A O 1
ATOM 677 N N . SER A 1 82 ? -3.407 -0.865 -7.400 1.00 95.94 82 SER A N 1
ATOM 678 C CA . SER A 1 82 ? -3.536 -2.167 -8.064 1.00 95.94 82 SER A CA 1
ATOM 679 C C . SER A 1 82 ? -2.538 -3.202 -7.557 1.00 95.94 82 SER A C 1
ATOM 681 O O . SER A 1 82 ? -2.766 -4.386 -7.741 1.00 95.94 82 SER A O 1
ATOM 683 N N . THR A 1 83 ? -1.445 -2.798 -6.907 1.00 95.38 83 THR A N 1
ATOM 684 C CA . THR A 1 83 ? -0.473 -3.740 -6.325 1.00 95.38 83 THR A CA 1
ATOM 685 C C . THR A 1 83 ? -0.597 -3.919 -4.821 1.00 95.38 83 THR A C 1
ATOM 687 O O . THR A 1 83 ? 0.004 -4.839 -4.271 1.00 95.38 83 THR A O 1
ATOM 690 N N . LEU A 1 84 ? -1.336 -3.044 -4.135 1.00 95.56 84 LEU A N 1
ATOM 691 C CA . LEU A 1 84 ? -1.626 -3.202 -2.712 1.00 95.56 84 LEU A CA 1
ATOM 692 C C . LEU A 1 84 ? -2.767 -4.195 -2.496 1.00 95.56 84 LEU A C 1
ATOM 694 O O . LEU A 1 84 ? -2.724 -4.983 -1.555 1.00 95.56 84 LEU A O 1
ATOM 698 N N . TRP A 1 85 ? -3.784 -4.142 -3.357 1.00 95.56 85 TRP A N 1
ATOM 699 C CA . TRP A 1 85 ? -5.035 -4.875 -3.156 1.00 95.56 85 TRP A CA 1
ATOM 700 C C . TRP A 1 85 ? -5.216 -6.084 -4.062 1.00 95.56 85 TRP A C 1
ATOM 702 O O . TRP A 1 85 ? -6.066 -6.926 -3.784 1.00 95.56 85 TRP A O 1
ATOM 712 N N . MET A 1 86 ? -4.435 -6.171 -5.133 1.00 94.06 86 MET A N 1
ATOM 713 C CA . MET A 1 86 ? -4.484 -7.265 -6.094 1.00 94.06 86 MET A CA 1
ATOM 714 C C . MET A 1 86 ? -3.114 -7.454 -6.753 1.00 94.06 86 MET A C 1
ATOM 716 O O . MET A 1 86 ? -2.151 -6.743 -6.456 1.00 94.06 86 MET A O 1
ATOM 720 N N . ASP A 1 87 ? -3.021 -8.423 -7.654 1.00 93.19 87 ASP A N 1
ATOM 721 C CA . ASP A 1 87 ? -1.833 -8.656 -8.466 1.00 93.19 87 ASP A CA 1
ATOM 722 C C . ASP A 1 87 ? -1.887 -7.856 -9.779 1.00 93.19 87 ASP A C 1
ATOM 724 O O . ASP A 1 87 ? -2.032 -8.406 -10.871 1.00 93.19 87 ASP A O 1
ATOM 728 N N . GLY A 1 88 ? -1.763 -6.527 -9.683 1.00 92.75 88 GLY A N 1
ATOM 729 C CA . GLY A 1 88 ? -1.782 -5.626 -10.844 1.00 92.75 88 GLY A CA 1
ATOM 730 C C . GLY A 1 88 ? -0.632 -5.828 -11.844 1.00 92.75 88 GLY A C 1
ATOM 731 O O . GLY A 1 88 ? -0.663 -5.254 -12.929 1.00 92.75 88 GLY A O 1
ATOM 732 N N . PHE A 1 89 ? 0.379 -6.640 -11.510 1.00 92.12 89 PHE A N 1
ATOM 733 C CA . PHE A 1 89 ? 1.500 -6.975 -12.398 1.00 92.12 89 PHE A CA 1
ATOM 734 C C . PHE A 1 89 ? 1.499 -8.433 -12.866 1.00 92.12 89 PHE A C 1
ATOM 736 O O . PHE A 1 89 ? 2.489 -8.848 -13.469 1.00 92.12 89 PHE A O 1
ATOM 743 N N . LEU A 1 90 ? 0.442 -9.205 -12.587 1.00 91.12 90 LEU A N 1
ATOM 744 C CA . LEU A 1 90 ? 0.342 -10.621 -12.960 1.00 91.12 90 LEU A CA 1
ATOM 745 C C . LEU A 1 90 ? 1.595 -11.416 -12.562 1.00 91.12 90 LEU A C 1
ATOM 747 O O . LEU A 1 90 ? 2.190 -12.135 -13.360 1.00 91.12 90 LEU A O 1
ATOM 751 N N . SER A 1 91 ? 2.057 -11.214 -11.327 1.00 88.00 91 SER A N 1
ATOM 752 C CA . SER A 1 91 ? 3.229 -11.867 -10.744 1.00 88.00 91 SER A CA 1
ATOM 753 C C . SER A 1 91 ? 4.534 -11.566 -11.484 1.00 88.00 91 SER A C 1
ATOM 755 O O . SER A 1 91 ? 5.526 -12.278 -11.342 1.00 88.00 91 SER A O 1
ATOM 757 N N . GLY A 1 92 ? 4.558 -10.468 -12.247 1.00 84.44 92 GLY A N 1
ATOM 758 C CA . GLY A 1 92 ? 5.695 -10.079 -13.073 1.00 84.44 92 GLY A CA 1
ATOM 759 C C . GLY A 1 92 ? 5.881 -10.962 -14.303 1.00 84.44 92 GLY A C 1
ATOM 760 O O . GLY A 1 92 ? 6.976 -10.958 -14.861 1.00 84.44 92 GLY A O 1
ATOM 761 N N . GLN A 1 93 ? 4.855 -11.718 -14.705 1.00 80.19 93 GLN A N 1
ATOM 762 C CA . GLN A 1 93 ? 4.895 -12.494 -15.935 1.00 80.19 93 GLN A CA 1
ATOM 763 C C . GLN A 1 93 ? 4.761 -11.595 -17.166 1.00 80.19 93 GLN A C 1
ATOM 765 O O . GLN A 1 93 ? 4.142 -10.526 -17.131 1.00 80.19 93 GLN A O 1
ATOM 770 N N . ASP A 1 94 ? 5.385 -12.046 -18.249 1.00 69.38 94 ASP A N 1
ATOM 771 C CA . ASP A 1 94 ? 5.299 -11.427 -19.564 1.00 69.38 94 ASP A CA 1
ATOM 772 C C . ASP A 1 94 ? 3.932 -11.778 -20.201 1.00 69.38 94 ASP A C 1
ATOM 774 O O . ASP A 1 94 ? 3.546 -12.950 -20.158 1.00 69.38 94 ASP A O 1
ATOM 778 N N . PRO A 1 95 ? 3.207 -10.805 -20.795 1.00 63.41 95 PRO A N 1
ATOM 779 C CA . PRO A 1 95 ? 1.924 -11.024 -21.475 1.00 63.41 95 PRO A CA 1
ATOM 780 C C . PRO A 1 95 ? 1.917 -12.134 -22.538 1.00 63.41 95 PRO A C 1
ATOM 782 O O . PRO A 1 95 ? 0.847 -12.594 -22.930 1.00 63.41 95 PRO A O 1
ATOM 785 N N . HIS A 1 96 ? 3.085 -12.526 -23.054 1.00 63.72 96 HIS A N 1
ATOM 786 C CA . HIS A 1 96 ? 3.232 -13.585 -24.052 1.00 63.72 96 HIS A CA 1
ATOM 787 C C . HIS A 1 96 ? 3.174 -15.008 -23.476 1.00 63.72 96 HIS A C 1
ATOM 789 O O . HIS A 1 96 ? 3.094 -15.965 -24.248 1.00 63.72 96 HIS A O 1
ATOM 795 N N . TYR A 1 97 ? 3.209 -15.160 -22.151 1.00 69.38 97 TYR A N 1
ATOM 796 C CA . TYR A 1 97 ? 3.023 -16.438 -21.468 1.00 69.38 97 TYR A CA 1
ATOM 797 C C . TYR A 1 97 ? 1.591 -16.571 -20.951 1.00 69.38 97 TYR A C 1
ATOM 799 O O . TYR A 1 97 ? 0.890 -15.577 -20.754 1.00 69.38 97 TYR A O 1
ATOM 807 N N . GLU A 1 98 ? 1.151 -17.811 -20.723 1.00 75.50 98 GLU A N 1
ATOM 808 C CA . GLU A 1 98 ? -0.070 -18.051 -19.957 1.00 75.50 98 GLU A CA 1
ATOM 809 C C . GLU A 1 98 ? 0.085 -17.361 -18.603 1.00 75.50 98 GLU A C 1
ATOM 811 O O . GLU A 1 98 ? 1.010 -17.675 -17.852 1.00 75.50 98 GLU A O 1
ATOM 816 N N . GLY A 1 99 ? -0.779 -16.373 -18.347 1.00 79.19 99 GLY A N 1
ATOM 817 C CA . GLY A 1 99 ? -0.770 -15.618 -17.105 1.00 79.19 99 GLY A CA 1
ATOM 818 C C . GLY A 1 99 ? -0.924 -16.535 -15.890 1.00 79.19 99 GLY A C 1
ATOM 819 O O . GLY A 1 99 ? -1.317 -17.700 -16.017 1.00 79.19 99 GLY A O 1
ATOM 820 N N . PRO A 1 100 ? -0.640 -16.022 -14.686 1.00 89.06 100 PRO A N 1
ATOM 821 C CA . PRO A 1 100 ? -0.813 -16.814 -13.484 1.00 89.06 100 PRO A CA 1
ATOM 822 C C . PRO A 1 100 ? -2.269 -17.307 -13.379 1.00 89.06 100 PRO A C 1
ATOM 824 O O . PRO A 1 100 ? -3.184 -16.587 -13.786 1.00 89.06 100 PRO A O 1
ATOM 827 N N . PRO A 1 101 ? -2.506 -18.511 -12.829 1.00 91.38 101 PRO A N 1
ATOM 828 C CA . PRO A 1 101 ? -3.814 -19.166 -12.839 1.00 91.38 101 PRO A CA 1
ATOM 829 C C . PRO A 1 101 ? -4.780 -18.558 -11.806 1.00 91.38 101 PRO A C 1
ATOM 831 O O . PRO A 1 101 ? -5.422 -19.267 -11.042 1.00 91.38 101 PRO A O 1
ATOM 834 N N . TRP A 1 102 ? -4.862 -17.233 -11.723 1.00 92.69 102 TRP A N 1
ATOM 835 C CA . TRP A 1 102 ? -5.780 -16.529 -10.837 1.00 92.69 102 TRP A CA 1
ATOM 836 C C . TRP A 1 102 ? -7.208 -16.620 -11.356 1.00 92.69 102 TRP A C 1
ATOM 838 O O . TRP A 1 102 ? -7.461 -16.586 -12.563 1.00 92.69 102 TRP A O 1
ATOM 848 N N . ASN A 1 103 ? -8.172 -16.617 -10.441 1.00 95.25 103 ASN A N 1
ATOM 849 C CA . ASN A 1 103 ? -9.549 -16.369 -10.824 1.00 95.25 103 ASN A CA 1
ATOM 850 C C . ASN A 1 103 ? -9.745 -14.872 -11.080 1.00 95.25 103 ASN A C 1
ATOM 852 O O . ASN A 1 103 ? -9.997 -14.085 -10.165 1.00 95.25 103 ASN A O 1
ATOM 856 N N . TYR A 1 104 ? -9.619 -14.473 -12.346 1.00 93.19 104 TYR A N 1
ATOM 857 C CA . TYR A 1 104 ? -9.686 -13.072 -12.759 1.00 93.19 104 TYR A CA 1
ATOM 858 C C . TYR A 1 104 ? -11.016 -12.391 -12.418 1.00 93.19 104 TYR A C 1
ATOM 860 O O . TYR A 1 104 ? -11.028 -11.185 -12.198 1.00 93.19 104 TYR A O 1
ATOM 868 N N . GLY A 1 105 ? -12.121 -13.137 -12.314 1.00 94.62 105 GLY A N 1
ATOM 869 C CA . GLY A 1 105 ? -13.400 -12.575 -11.877 1.00 94.62 105 GLY A CA 1
ATOM 870 C C . GLY A 1 105 ? -13.291 -11.953 -10.484 1.00 94.62 105 GLY A C 1
ATOM 871 O O . GLY A 1 105 ? -13.563 -10.764 -10.327 1.00 94.62 105 GLY A O 1
ATOM 872 N N . PHE A 1 106 ? -12.812 -12.739 -9.515 1.00 95.94 106 PHE A N 1
ATOM 873 C CA . PHE A 1 106 ? -12.627 -12.313 -8.121 1.00 95.94 106 PHE A CA 1
ATOM 874 C C . PHE A 1 106 ? -11.425 -11.372 -7.923 1.00 95.94 106 PHE A C 1
ATOM 876 O O . PHE A 1 106 ? -11.438 -10.467 -7.080 1.00 95.94 106 PHE A O 1
ATOM 883 N N . LEU A 1 107 ? -10.365 -11.555 -8.717 1.00 95.31 107 LEU A N 1
ATOM 884 C CA . LEU A 1 107 ? -9.198 -10.675 -8.681 1.00 95.31 107 LEU A CA 1
ATOM 885 C C . LEU A 1 107 ? -9.575 -9.243 -9.087 1.00 95.31 107 LEU A C 1
ATOM 887 O O . LEU A 1 107 ? -9.196 -8.287 -8.415 1.00 95.31 107 LEU A O 1
ATOM 891 N N . LEU A 1 108 ? -10.325 -9.088 -10.182 1.00 95.62 108 LEU A N 1
ATOM 892 C CA . LEU A 1 108 ? -10.672 -7.777 -10.730 1.00 95.62 108 LEU A CA 1
ATOM 893 C C . LEU A 1 108 ? -11.780 -7.087 -9.922 1.00 95.62 108 LEU A C 1
ATOM 895 O O . LEU A 1 108 ? -11.739 -5.869 -9.757 1.00 95.62 108 LEU A O 1
ATOM 899 N N . SER A 1 109 ? -12.736 -7.827 -9.352 1.00 95.25 109 SER A N 1
ATOM 900 C CA . SER A 1 109 ? -13.754 -7.258 -8.450 1.00 95.25 109 SER A CA 1
ATOM 901 C C . SER A 1 109 ? -13.155 -6.672 -7.167 1.00 95.25 109 SER A C 1
ATOM 903 O O . SER A 1 109 ? -13.676 -5.683 -6.630 1.00 95.25 109 SER A O 1
ATOM 905 N N . SER A 1 110 ? -11.998 -7.182 -6.729 1.00 94.75 110 SER A N 1
ATOM 906 C CA . SER A 1 110 ? -11.231 -6.605 -5.620 1.00 94.75 110 SER A CA 1
ATOM 907 C C . SER A 1 110 ? -10.844 -5.139 -5.864 1.00 94.75 110 SER A C 1
ATOM 909 O O . SER A 1 110 ? -10.651 -4.403 -4.893 1.00 94.75 110 SER A O 1
ATOM 911 N N . ALA A 1 111 ? -10.809 -4.666 -7.118 1.00 96.56 111 ALA A N 1
ATOM 912 C CA . ALA A 1 111 ? -10.566 -3.260 -7.455 1.00 96.56 111 ALA A CA 1
ATOM 913 C C . ALA A 1 111 ? -11.637 -2.307 -6.932 1.00 96.56 111 ALA A C 1
ATOM 915 O O . ALA A 1 111 ? -11.332 -1.165 -6.631 1.00 96.56 111 ALA A O 1
ATOM 916 N N . TRP A 1 112 ? -12.878 -2.754 -6.771 1.00 97.38 112 TRP A N 1
ATOM 917 C CA . TRP A 1 112 ? -13.928 -1.916 -6.190 1.00 97.38 112 TRP A CA 1
ATOM 918 C C . TRP A 1 112 ? -14.076 -2.167 -4.697 1.00 97.38 112 TRP A C 1
ATOM 920 O O . TRP A 1 112 ? -14.192 -1.227 -3.910 1.00 97.38 112 TRP A O 1
ATOM 930 N N . LEU A 1 113 ? -14.022 -3.433 -4.281 1.00 96.56 113 LEU A N 1
ATOM 931 C CA . LEU A 1 113 ? -14.206 -3.806 -2.880 1.00 96.56 113 LEU A CA 1
ATOM 932 C C . LEU A 1 113 ? -13.107 -3.236 -1.971 1.00 96.56 113 LEU A C 1
ATOM 934 O O . LEU A 1 113 ? -13.381 -2.829 -0.839 1.00 96.56 113 LEU A O 1
ATOM 938 N N . SER A 1 114 ? -11.877 -3.125 -2.478 1.00 96.94 114 SER A N 1
ATOM 939 C CA . SER A 1 114 ? -10.744 -2.583 -1.724 1.00 96.94 114 SER A CA 1
ATOM 940 C C . SER A 1 114 ? -10.730 -1.050 -1.599 1.00 96.94 114 SER A C 1
ATOM 942 O O . SER A 1 114 ? -9.906 -0.489 -0.863 1.00 96.94 114 SER A O 1
ATOM 944 N N . LEU A 1 115 ? -11.674 -0.333 -2.228 1.00 97.44 115 LEU A N 1
ATOM 945 C CA . LEU A 1 115 ? -11.884 1.095 -1.955 1.00 97.44 115 LEU A CA 1
ATOM 946 C C . LEU A 1 115 ? -12.233 1.335 -0.485 1.00 97.44 115 LEU A C 1
ATOM 948 O O . LEU A 1 115 ? -11.796 2.331 0.092 1.00 97.44 115 LEU A O 1
ATOM 952 N N . LEU A 1 116 ? -12.978 0.423 0.144 1.00 97.00 116 LEU A N 1
ATOM 953 C CA . LEU A 1 116 ? -13.356 0.548 1.548 1.00 97.00 116 LEU A CA 1
ATOM 954 C C . LEU A 1 116 ? -12.145 0.506 2.500 1.00 97.00 116 LEU A C 1
ATOM 956 O O . LEU A 1 116 ? -11.962 1.478 3.239 1.00 97.00 116 LEU A O 1
ATOM 960 N N . PRO A 1 117 ? -11.290 -0.539 2.505 1.00 96.38 117 PRO A N 1
ATOM 961 C CA . PRO A 1 117 ? -10.099 -0.541 3.349 1.00 96.38 117 PRO A CA 1
ATOM 962 C C . PRO A 1 117 ? -9.107 0.574 2.969 1.00 96.38 117 PRO A C 1
ATOM 964 O O . PRO A 1 117 ? -8.502 1.163 3.864 1.00 96.38 117 PRO A O 1
ATOM 967 N N . SER A 1 118 ? -9.012 0.969 1.692 1.00 97.31 118 SER A N 1
ATOM 968 C CA . SER A 1 118 ? -8.232 2.155 1.282 1.00 97.31 118 SER A CA 1
ATOM 969 C C . SER A 1 118 ? -8.742 3.439 1.930 1.00 97.31 118 SER A C 1
ATOM 971 O O . SER A 1 118 ? -7.973 4.216 2.496 1.00 97.31 118 SER A O 1
ATOM 973 N N . THR A 1 119 ? -10.059 3.642 1.898 1.00 97.31 119 THR A N 1
ATOM 974 C CA . THR A 1 119 ? -10.718 4.795 2.516 1.00 97.31 119 THR A CA 1
ATOM 975 C C . THR A 1 119 ? -10.516 4.779 4.026 1.00 97.31 119 THR A C 1
ATOM 977 O O . THR A 1 119 ? -10.235 5.820 4.614 1.00 97.31 119 THR A O 1
ATOM 980 N N . ALA A 1 120 ? -10.581 3.606 4.663 1.00 97.75 120 ALA A N 1
ATOM 981 C CA . ALA A 1 120 ? -10.292 3.466 6.085 1.00 97.75 120 ALA A CA 1
ATOM 982 C C . ALA A 1 120 ? -8.852 3.899 6.419 1.00 97.75 120 ALA A C 1
ATOM 984 O O . ALA A 1 120 ? -8.650 4.647 7.372 1.00 97.75 120 ALA A O 1
ATOM 985 N N . ILE A 1 121 ? -7.851 3.515 5.619 1.00 97.81 121 ILE A N 1
ATOM 986 C CA . ILE A 1 121 ? -6.462 3.963 5.822 1.00 97.81 121 ILE A CA 1
ATOM 987 C C . ILE A 1 121 ? -6.357 5.491 5.701 1.00 97.81 121 ILE A C 1
ATOM 989 O O . ILE A 1 121 ? -5.766 6.128 6.573 1.00 97.81 121 ILE A O 1
ATOM 993 N N . LEU A 1 122 ? -6.957 6.093 4.668 1.00 97.44 122 LEU A N 1
ATOM 994 C CA . LEU A 1 122 ? -6.927 7.548 4.458 1.00 97.44 122 LEU A CA 1
ATOM 995 C C . LEU A 1 122 ? -7.616 8.317 5.594 1.00 97.44 122 LEU A C 1
ATOM 997 O O . LEU A 1 122 ? -7.075 9.305 6.095 1.00 97.44 122 LEU A O 1
ATOM 1001 N N . LEU A 1 123 ? -8.777 7.840 6.052 1.00 97.31 123 LEU A N 1
ATOM 1002 C CA . LEU A 1 123 ? -9.462 8.397 7.219 1.00 97.31 123 LEU A CA 1
ATOM 1003 C C . LEU A 1 123 ? -8.610 8.255 8.482 1.00 97.31 123 LEU A C 1
ATOM 1005 O O . LEU A 1 123 ? -8.505 9.203 9.255 1.00 97.31 123 LEU A O 1
ATOM 1009 N N . GLY A 1 124 ? -7.952 7.109 8.662 1.00 96.81 124 GLY A N 1
ATOM 1010 C CA . GLY A 1 124 ? -7.002 6.862 9.743 1.00 96.81 124 GLY A CA 1
ATOM 1011 C C . GLY A 1 124 ? -5.837 7.844 9.770 1.00 96.81 124 GLY A C 1
ATOM 1012 O O . GLY A 1 124 ? -5.500 8.371 10.830 1.00 96.81 124 GLY A O 1
ATOM 1013 N N . ILE A 1 125 ? -5.258 8.146 8.604 1.00 97.12 125 ILE A N 1
ATOM 1014 C CA . ILE A 1 125 ? -4.224 9.180 8.453 1.00 97.12 125 ILE A CA 1
ATOM 1015 C C . ILE A 1 125 ? -4.779 10.543 8.880 1.00 97.12 125 ILE A C 1
ATOM 1017 O O . ILE A 1 125 ? -4.157 11.230 9.691 1.00 97.12 125 ILE A O 1
ATOM 1021 N N . GLY A 1 126 ? -5.970 10.918 8.402 1.00 96.19 126 GLY A N 1
ATOM 1022 C CA . GLY A 1 126 ? -6.627 12.165 8.803 1.00 96.19 126 GLY A CA 1
ATOM 1023 C C . GLY A 1 126 ? -6.850 12.249 10.317 1.00 96.19 126 GLY A C 1
ATOM 1024 O O . GLY A 1 126 ? -6.516 13.251 10.948 1.00 96.19 126 GLY A O 1
ATOM 1025 N N . VAL A 1 127 ? -7.336 11.170 10.932 1.00 94.62 127 VAL A N 1
ATOM 1026 C CA . VAL A 1 127 ? -7.510 11.071 12.387 1.00 94.62 127 VAL A CA 1
ATOM 1027 C C . VAL A 1 127 ? -6.187 11.257 13.122 1.00 94.62 127 VAL A C 1
ATOM 1029 O O . VAL A 1 127 ? -6.124 12.045 14.065 1.00 94.62 127 VAL A O 1
ATOM 1032 N N . ALA A 1 128 ? -5.131 10.569 12.690 1.00 95.44 128 ALA A N 1
ATOM 1033 C CA . ALA A 1 128 ? -3.816 10.633 13.317 1.00 95.44 128 ALA A CA 1
ATOM 1034 C C . ALA A 1 128 ? -3.182 12.033 13.233 1.00 95.44 128 ALA A C 1
ATOM 1036 O O . ALA A 1 128 ? -2.473 12.446 14.153 1.00 95.44 128 ALA A O 1
ATOM 1037 N N . LEU A 1 129 ? -3.444 12.770 12.151 1.00 95.00 129 LEU A N 1
ATOM 1038 C CA . LEU A 1 129 ? -2.894 14.107 11.932 1.00 95.00 129 LEU A CA 1
ATOM 1039 C C . LEU A 1 129 ? -3.678 15.203 12.658 1.00 95.00 129 LEU A C 1
ATOM 1041 O O . LEU A 1 129 ? -3.060 16.098 13.235 1.00 95.00 129 LEU A O 1
ATOM 1045 N N . PHE A 1 130 ? -5.012 15.129 12.647 1.00 93.62 130 PHE A N 1
ATOM 1046 C CA . PHE A 1 130 ? -5.868 16.245 13.059 1.00 93.62 130 PHE A CA 1
ATOM 1047 C C . PHE A 1 130 ? -6.547 16.069 14.422 1.00 93.62 130 PHE A C 1
ATOM 1049 O O . PHE A 1 130 ? -6.933 17.074 15.021 1.00 93.62 130 PHE A O 1
ATOM 1056 N N . LYS A 1 131 ? -6.706 14.845 14.958 1.00 90.06 131 LYS A N 1
ATOM 1057 C CA . LYS A 1 131 ? -7.313 14.701 16.292 1.00 90.06 131 LYS A CA 1
ATOM 1058 C C . LYS A 1 131 ? -6.346 15.179 17.387 1.00 90.06 131 LYS A C 1
ATOM 1060 O O . LYS A 1 131 ? -5.199 14.730 17.426 1.00 90.06 131 LYS A O 1
ATOM 1065 N N . PRO A 1 132 ? -6.815 15.989 18.356 1.00 81.81 132 PRO A N 1
ATOM 1066 C CA . PRO A 1 132 ? -6.013 16.374 19.522 1.00 81.81 132 PRO A CA 1
ATOM 1067 C C . PRO A 1 132 ? -5.560 15.167 20.353 1.00 81.81 132 PRO A C 1
ATOM 1069 O O . PRO A 1 132 ? -4.474 15.168 20.922 1.00 81.81 132 PRO A O 1
ATOM 1072 N N . THR A 1 133 ? -6.372 14.107 20.374 1.00 81.06 133 THR A N 1
ATOM 1073 C CA . THR A 1 133 ? -6.119 12.840 21.076 1.00 81.06 133 THR A CA 1
ATOM 1074 C C . THR A 1 133 ? -5.270 11.855 20.262 1.00 81.06 133 THR A C 1
ATOM 1076 O O . THR A 1 133 ? -5.380 10.641 20.433 1.00 81.06 133 THR A O 1
ATOM 1079 N N . ARG A 1 134 ? -4.435 12.352 19.341 1.00 82.94 134 ARG A N 1
ATOM 1080 C CA . ARG A 1 134 ? -3.551 11.520 18.514 1.00 82.94 134 ARG A CA 1
ATOM 1081 C C . ARG A 1 134 ? -2.533 10.759 19.363 1.00 82.94 134 ARG A C 1
ATOM 1083 O O . ARG A 1 134 ? -1.906 11.316 20.264 1.00 82.94 134 ARG A O 1
ATOM 1090 N N . THR A 1 135 ? -2.332 9.484 19.045 1.00 87.81 135 THR A N 1
ATOM 1091 C CA . THR A 1 135 ? -1.319 8.648 19.697 1.00 87.81 135 THR A CA 1
ATOM 1092 C C . THR A 1 135 ? 0.023 8.774 18.975 1.00 87.81 135 THR A C 1
ATOM 1094 O O . THR A 1 135 ? 0.080 8.932 17.753 1.00 87.81 135 THR A O 1
ATOM 1097 N N . GLN A 1 136 ? 1.129 8.667 19.719 1.00 89.69 136 GLN A N 1
ATOM 1098 C CA . GLN A 1 136 ? 2.475 8.666 19.126 1.00 89.69 136 GLN A CA 1
ATOM 1099 C C . GLN A 1 136 ? 2.661 7.509 18.132 1.00 89.69 136 GLN A C 1
ATOM 1101 O O . GLN A 1 136 ? 3.323 7.681 17.114 1.00 89.69 136 GLN A O 1
ATOM 1106 N N . GLY A 1 137 ? 2.026 6.359 18.393 1.00 91.56 137 GLY A N 1
ATOM 1107 C CA . GLY A 1 137 ? 2.033 5.209 17.488 1.00 91.56 137 GLY A CA 1
ATOM 1108 C C . GLY A 1 137 ? 1.368 5.505 16.143 1.00 91.56 137 GLY A C 1
ATOM 1109 O O . GLY A 1 137 ? 1.946 5.196 15.108 1.00 91.56 137 GLY A O 1
ATOM 1110 N N . ALA A 1 138 ? 0.208 6.171 16.135 1.00 93.44 138 ALA A N 1
ATOM 1111 C CA . ALA A 1 138 ? -0.466 6.535 14.889 1.00 93.44 138 ALA A CA 1
ATOM 1112 C C . ALA A 1 138 ? 0.353 7.547 14.070 1.00 93.44 138 ALA A C 1
ATOM 1114 O O . ALA A 1 138 ? 0.489 7.391 12.860 1.00 93.44 138 ALA A O 1
ATOM 1115 N N . LEU A 1 139 ? 0.967 8.541 14.723 1.00 94.94 139 LEU A N 1
ATOM 1116 C CA . LEU A 1 139 ? 1.876 9.480 14.053 1.00 94.94 139 LEU A CA 1
ATOM 1117 C C . LEU A 1 139 ? 3.116 8.788 13.486 1.00 94.94 139 LEU A C 1
ATOM 1119 O O . LEU A 1 139 ? 3.531 9.096 12.373 1.00 94.94 139 LEU A O 1
ATOM 1123 N N . PHE A 1 140 ? 3.693 7.842 14.229 1.00 95.31 140 PHE A N 1
ATOM 1124 C CA . PHE A 1 140 ? 4.791 7.017 13.736 1.00 95.31 140 PHE A CA 1
ATOM 1125 C C . PHE A 1 140 ? 4.374 6.241 12.478 1.00 95.31 140 PHE A C 1
ATOM 1127 O O . PHE A 1 140 ? 5.081 6.294 11.476 1.00 95.31 140 PHE A O 1
ATOM 1134 N N . SER A 1 141 ? 3.190 5.617 12.482 1.00 96.62 141 SER A N 1
ATOM 1135 C CA . SER A 1 141 ? 2.647 4.919 11.312 1.00 96.62 141 SER A CA 1
ATOM 1136 C C . SER A 1 141 ? 2.462 5.836 10.099 1.00 96.62 141 SER A C 1
ATOM 1138 O O . SER A 1 141 ? 2.849 5.452 8.995 1.00 96.62 141 SER A O 1
ATOM 1140 N N . VAL A 1 142 ? 1.933 7.054 10.288 1.00 97.25 142 VAL A N 1
ATOM 1141 C CA . VAL A 1 142 ? 1.816 8.048 9.203 1.00 97.25 142 VAL A CA 1
ATOM 1142 C C . VAL A 1 142 ? 3.191 8.425 8.657 1.00 97.25 142 VAL A C 1
ATOM 1144 O O . VAL A 1 142 ? 3.387 8.406 7.444 1.00 97.25 142 VAL A O 1
ATOM 1147 N N . SER A 1 143 ? 4.156 8.719 9.531 1.00 96.81 143 SER A N 1
ATOM 1148 C CA . SER A 1 143 ? 5.521 9.073 9.130 1.00 96.81 143 SER A CA 1
ATOM 1149 C C . SER A 1 143 ? 6.195 7.953 8.338 1.00 96.81 143 SER A C 1
ATOM 1151 O O . SER A 1 143 ? 6.816 8.221 7.313 1.00 96.81 143 SER A O 1
ATOM 1153 N N . CYS A 1 144 ? 6.042 6.695 8.761 1.00 96.38 144 CYS A N 1
ATOM 1154 C CA . CYS A 1 144 ? 6.578 5.548 8.031 1.00 96.38 144 CYS A CA 1
ATOM 1155 C C . CYS A 1 144 ? 5.983 5.436 6.622 1.00 96.38 144 CYS A C 1
ATOM 1157 O O . CYS A 1 144 ? 6.737 5.313 5.658 1.00 96.38 144 CYS A O 1
ATOM 1159 N N . ILE A 1 145 ? 4.656 5.526 6.482 1.00 96.38 145 ILE A N 1
ATOM 1160 C CA . ILE A 1 145 ? 4.004 5.486 5.164 1.00 96.38 145 ILE A CA 1
ATOM 1161 C C . ILE A 1 145 ? 4.461 6.662 4.302 1.00 96.38 145 ILE A C 1
ATOM 1163 O O . ILE A 1 145 ? 4.792 6.462 3.136 1.00 96.38 145 ILE A O 1
ATOM 1167 N N . PHE A 1 146 ? 4.538 7.868 4.868 1.00 96.50 146 PHE A N 1
ATOM 1168 C CA . PHE A 1 146 ? 4.993 9.054 4.147 1.00 96.50 146 PHE A CA 1
ATOM 1169 C C . PHE A 1 146 ? 6.412 8.882 3.592 1.00 96.50 146 PHE A C 1
ATOM 1171 O O . PHE A 1 146 ? 6.641 9.147 2.415 1.00 96.50 146 PHE A O 1
ATOM 1178 N N . VAL A 1 147 ? 7.350 8.384 4.405 1.00 96.31 147 VAL A N 1
ATOM 1179 C CA . VAL A 1 147 ? 8.731 8.118 3.968 1.00 96.31 147 VAL A CA 1
ATOM 1180 C C . VAL A 1 147 ? 8.765 7.104 2.823 1.00 96.31 147 VAL A C 1
ATOM 1182 O O . VAL A 1 147 ? 9.485 7.313 1.850 1.00 96.31 147 VAL A O 1
ATOM 1185 N N . TYR A 1 148 ? 7.966 6.036 2.894 1.00 94.56 148 TYR A N 1
ATOM 1186 C CA . TYR A 1 148 ? 7.902 5.039 1.822 1.00 94.56 148 TYR A CA 1
ATOM 1187 C C . TYR A 1 148 ? 7.290 5.592 0.537 1.00 94.56 148 TYR A C 1
ATOM 1189 O O . TYR A 1 148 ? 7.835 5.366 -0.540 1.00 94.56 148 TYR A O 1
ATOM 1197 N N . VAL A 1 149 ? 6.196 6.351 0.632 1.00 94.56 149 VAL A N 1
ATOM 1198 C CA . VAL A 1 149 ? 5.591 7.009 -0.533 1.00 94.56 149 VAL A CA 1
ATOM 1199 C C . VAL A 1 149 ? 6.590 7.982 -1.163 1.00 94.56 149 VAL A C 1
ATOM 1201 O O . VAL A 1 149 ? 6.783 7.946 -2.374 1.00 94.56 149 VAL A O 1
ATOM 1204 N N . ALA A 1 150 ? 7.298 8.782 -0.362 1.00 95.56 150 ALA A N 1
ATOM 1205 C CA . ALA A 1 150 ? 8.343 9.679 -0.854 1.00 95.56 150 ALA A CA 1
ATOM 1206 C C . ALA A 1 150 ? 9.488 8.918 -1.549 1.00 95.56 150 ALA A C 1
ATOM 1208 O O . ALA A 1 150 ? 9.926 9.323 -2.625 1.00 95.56 150 ALA A O 1
ATOM 1209 N N . ALA A 1 151 ? 9.934 7.792 -0.983 1.00 93.19 151 ALA A N 1
ATOM 1210 C CA . ALA A 1 151 ? 10.960 6.945 -1.588 1.00 93.19 151 ALA A CA 1
ATOM 1211 C C . ALA A 1 151 ? 10.500 6.342 -2.927 1.00 93.19 151 ALA A C 1
ATOM 1213 O O . ALA A 1 151 ? 11.263 6.341 -3.891 1.00 93.19 151 ALA A O 1
ATOM 1214 N N . ILE A 1 152 ? 9.248 5.883 -3.018 1.00 93.25 152 ILE A N 1
ATOM 1215 C CA . ILE A 1 152 ? 8.670 5.350 -4.260 1.00 93.25 152 ILE A CA 1
ATOM 1216 C C . ILE A 1 152 ? 8.543 6.447 -5.321 1.00 93.25 152 ILE A C 1
ATOM 1218 O O . ILE A 1 152 ? 8.887 6.213 -6.476 1.00 93.25 152 ILE A O 1
ATOM 1222 N N . LEU A 1 153 ? 8.100 7.649 -4.945 1.00 93.31 153 LEU A N 1
ATOM 1223 C CA . LEU A 1 153 ? 8.015 8.795 -5.855 1.00 93.31 153 LEU A CA 1
ATOM 1224 C C . LEU A 1 153 ? 9.395 9.200 -6.384 1.00 93.31 153 LEU A C 1
ATOM 1226 O O . LEU A 1 153 ? 9.556 9.421 -7.583 1.00 93.31 153 LEU A O 1
ATOM 1230 N N . TYR A 1 154 ? 10.400 9.246 -5.507 1.00 92.25 154 TYR A N 1
ATOM 1231 C CA . TYR A 1 154 ? 11.786 9.486 -5.902 1.00 92.25 154 TYR A CA 1
ATOM 1232 C C . TYR A 1 154 ? 12.283 8.416 -6.879 1.00 92.25 154 TYR A C 1
ATOM 1234 O O . TYR A 1 154 ? 12.890 8.740 -7.901 1.00 92.25 154 TYR A O 1
ATOM 1242 N N . LEU A 1 155 ? 11.983 7.146 -6.602 1.00 90.38 155 LEU A N 1
ATOM 1243 C CA . LEU A 1 155 ? 12.368 6.041 -7.466 1.00 90.38 155 LEU A CA 1
ATOM 1244 C C . LEU A 1 155 ? 11.689 6.142 -8.837 1.00 90.38 155 LEU A C 1
ATOM 1246 O O . LEU A 1 155 ? 12.367 6.028 -9.854 1.00 90.38 155 LEU A O 1
ATOM 1250 N N . PHE A 1 156 ? 10.389 6.446 -8.872 1.00 90.38 156 PHE A N 1
ATOM 1251 C CA . PHE A 1 156 ? 9.614 6.641 -10.102 1.00 90.38 156 PHE A CA 1
ATOM 1252 C C . PHE A 1 156 ? 10.170 7.797 -10.957 1.00 90.38 156 PHE A C 1
ATOM 1254 O O . PHE A 1 156 ? 10.199 7.728 -12.186 1.00 90.38 156 PHE A O 1
ATOM 1261 N N . LEU A 1 157 ? 10.680 8.852 -10.311 1.00 90.44 157 LEU A N 1
ATOM 1262 C CA . LEU A 1 157 ? 11.348 9.981 -10.968 1.00 90.44 157 LEU A CA 1
ATOM 1263 C C . LEU A 1 157 ? 12.782 9.697 -11.418 1.00 90.44 157 LEU A C 1
ATOM 1265 O O . LEU A 1 157 ? 13.286 10.413 -12.278 1.00 90.44 157 LEU A O 1
ATOM 1269 N N . THR A 1 158 ? 13.455 8.700 -10.848 1.00 88.94 158 THR A N 1
ATOM 1270 C CA . THR A 1 158 ? 14.899 8.495 -11.054 1.00 88.94 158 THR A CA 1
ATOM 1271 C C . THR A 1 158 ? 15.189 7.290 -11.937 1.00 88.94 158 THR A C 1
ATOM 1273 O O . THR A 1 158 ? 16.090 7.344 -12.776 1.00 88.94 158 THR A O 1
ATOM 1276 N N . VAL A 1 159 ? 14.371 6.241 -11.853 1.00 89.25 159 VAL A N 1
ATOM 1277 C CA . VAL A 1 159 ? 14.573 4.982 -12.573 1.00 89.25 159 VAL A CA 1
ATOM 1278 C C . VAL A 1 159 ? 13.549 4.858 -13.705 1.00 89.25 159 VAL A C 1
ATOM 1280 O O . VAL A 1 159 ? 12.352 4.964 -13.453 1.00 89.25 159 VAL A O 1
ATOM 1283 N N . PRO A 1 160 ? 13.984 4.695 -14.963 1.00 88.56 160 PRO A N 1
ATOM 1284 C CA . PRO A 1 160 ? 13.090 4.525 -16.106 1.00 88.56 160 PRO A CA 1
ATOM 1285 C C . PRO A 1 160 ? 12.586 3.073 -16.178 1.00 88.56 160 PRO A C 1
ATOM 1287 O O . PRO A 1 160 ? 13.098 2.267 -16.947 1.00 88.56 160 PRO A O 1
ATOM 1290 N N . ILE A 1 161 ? 11.624 2.711 -15.326 1.00 86.06 161 ILE A N 1
ATOM 1291 C CA . ILE A 1 161 ? 10.974 1.392 -15.345 1.00 86.06 161 ILE A CA 1
ATOM 1292 C C . ILE A 1 161 ? 9.489 1.518 -14.967 1.00 86.06 161 ILE A C 1
ATOM 1294 O O . ILE A 1 161 ? 9.138 2.058 -13.916 1.00 86.06 161 ILE A O 1
ATOM 1298 N N . TYR A 1 162 ? 8.592 0.971 -15.798 1.00 79.50 162 TYR A N 1
ATOM 1299 C CA . TYR A 1 162 ? 7.134 1.027 -15.577 1.00 79.50 162 TYR A CA 1
ATOM 1300 C C . TYR A 1 162 ? 6.691 0.362 -14.268 1.00 79.50 162 TYR A C 1
ATOM 1302 O O . TYR A 1 162 ? 5.682 0.735 -13.679 1.00 79.50 162 TYR A O 1
ATOM 1310 N N . THR A 1 163 ? 7.462 -0.606 -13.774 1.00 80.88 163 THR A N 1
ATOM 1311 C CA . THR A 1 163 ? 7.104 -1.387 -12.590 1.00 80.88 163 THR A CA 1
ATOM 1312 C C . THR A 1 163 ? 7.671 -0.813 -11.291 1.00 80.88 163 THR A C 1
ATOM 1314 O O . THR A 1 163 ? 7.830 -1.552 -10.323 1.00 80.88 163 THR A O 1
ATOM 1317 N N . THR A 1 164 ? 8.049 0.467 -11.263 1.00 83.56 164 THR A N 1
ATOM 1318 C CA . THR A 1 164 ? 8.703 1.070 -10.091 1.00 83.56 164 THR A CA 1
ATOM 1319 C C . THR A 1 164 ? 7.768 1.201 -8.891 1.00 83.56 164 THR A C 1
ATOM 1321 O O . THR A 1 164 ? 8.168 0.973 -7.754 1.00 83.56 164 THR A O 1
ATOM 1324 N N . ALA A 1 165 ? 6.516 1.591 -9.113 1.00 87.88 165 ALA A N 1
ATOM 1325 C CA . ALA A 1 165 ? 5.602 1.951 -8.035 1.00 87.88 165 ALA A CA 1
ATOM 1326 C C . ALA A 1 165 ? 4.832 0.730 -7.501 1.00 87.88 165 ALA A C 1
ATOM 1328 O O . ALA A 1 165 ? 3.631 0.601 -7.714 1.00 87.88 165 ALA A O 1
ATOM 1329 N N . LYS A 1 166 ? 5.513 -0.192 -6.811 1.00 90.62 166 LYS A N 1
ATOM 1330 C CA . LYS A 1 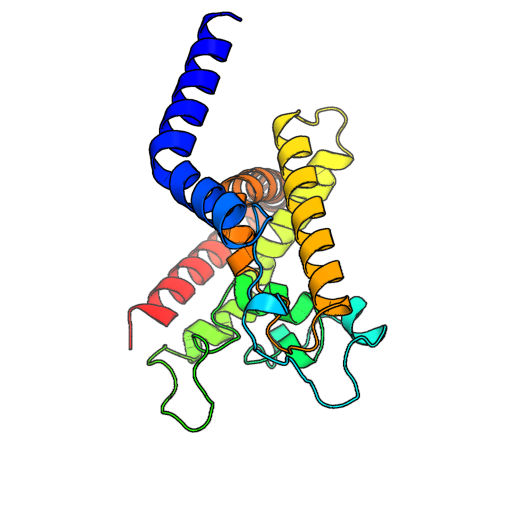166 ? 4.872 -1.380 -6.216 1.00 90.62 166 LYS A CA 1
ATOM 1331 C C . LYS A 1 166 ? 4.615 -1.200 -4.730 1.00 90.62 166 LYS A C 1
ATOM 1333 O O . LYS A 1 166 ? 5.531 -0.906 -3.962 1.00 90.62 166 LYS A O 1
ATOM 1338 N N . ALA A 1 167 ? 3.395 -1.496 -4.301 1.00 92.88 167 ALA A N 1
ATOM 1339 C CA . ALA A 1 167 ? 3.049 -1.544 -2.889 1.00 92.88 167 ALA A CA 1
ATOM 1340 C C . ALA A 1 167 ? 3.735 -2.701 -2.144 1.00 92.88 167 ALA A C 1
ATOM 1342 O O . ALA A 1 167 ? 3.854 -2.643 -0.923 1.00 92.88 167 ALA A O 1
ATOM 1343 N N . THR A 1 168 ? 4.282 -3.705 -2.840 1.00 89.12 168 THR A N 1
ATOM 1344 C CA . THR A 1 168 ? 5.078 -4.778 -2.215 1.00 89.12 168 THR A CA 1
ATOM 1345 C C . THR A 1 168 ? 6.310 -4.253 -1.474 1.00 89.12 168 THR A C 1
ATOM 1347 O O . THR A 1 168 ? 6.745 -4.858 -0.496 1.00 89.12 168 THR A O 1
ATOM 1350 N N . TYR A 1 169 ? 6.834 -3.080 -1.845 1.00 89.88 169 TYR A N 1
ATOM 1351 C CA . TYR A 1 169 ? 7.888 -2.423 -1.068 1.00 89.88 169 TYR A CA 1
ATOM 1352 C C . TYR A 1 169 ? 7.426 -2.005 0.330 1.00 89.88 169 TYR A C 1
ATOM 1354 O O . TYR A 1 169 ? 8.243 -1.875 1.230 1.00 89.88 169 TYR A O 1
ATOM 1362 N N . THR A 1 170 ? 6.121 -1.867 0.548 1.00 93.94 170 THR A N 1
ATOM 1363 C CA . THR A 1 170 ? 5.525 -1.469 1.827 1.00 93.94 170 THR A CA 1
ATOM 1364 C C . THR A 1 170 ? 5.091 -2.655 2.696 1.00 93.94 170 THR A C 1
ATOM 1366 O O . THR A 1 170 ? 4.446 -2.446 3.718 1.00 93.94 170 THR A O 1
ATOM 1369 N N . LEU A 1 171 ? 5.469 -3.901 2.368 1.00 91.25 171 LEU A N 1
ATOM 1370 C CA . LEU A 1 171 ? 5.109 -5.090 3.166 1.00 91.25 171 LEU A CA 1
ATOM 1371 C C . LEU A 1 171 ? 5.528 -4.974 4.642 1.00 91.25 171 LEU A C 1
ATOM 1373 O O . LEU A 1 171 ? 4.775 -5.346 5.540 1.00 91.25 171 LEU A O 1
ATOM 1377 N N . GLY A 1 172 ? 6.694 -4.382 4.921 1.00 90.81 172 GLY A N 1
ATOM 1378 C CA . GLY A 1 172 ? 7.134 -4.111 6.296 1.00 90.81 172 GLY A CA 1
ATOM 1379 C C . GLY A 1 172 ? 6.244 -3.113 7.056 1.00 90.81 172 GLY A C 1
ATOM 1380 O O . GLY A 1 172 ? 6.322 -3.026 8.279 1.00 90.81 172 GLY A O 1
ATOM 1381 N N . LEU A 1 173 ? 5.381 -2.375 6.350 1.00 95.19 173 LEU A N 1
ATOM 1382 C CA . LEU A 1 173 ? 4.442 -1.401 6.903 1.00 95.19 173 LEU A CA 1
ATOM 1383 C C . LEU A 1 173 ? 3.036 -1.959 7.142 1.00 95.19 173 LEU A C 1
ATOM 1385 O O . LEU A 1 173 ? 2.176 -1.198 7.583 1.00 95.19 173 LEU A O 1
ATOM 1389 N N . ILE A 1 174 ? 2.778 -3.256 6.928 1.00 95.31 174 ILE A N 1
ATOM 1390 C CA . ILE A 1 174 ? 1.469 -3.873 7.224 1.00 95.31 174 ILE A CA 1
ATOM 1391 C C . ILE A 1 174 ? 0.940 -3.490 8.623 1.00 95.31 174 ILE A C 1
ATOM 1393 O O . ILE A 1 174 ? -0.214 -3.065 8.713 1.00 95.31 174 ILE A O 1
ATOM 1397 N N . PRO A 1 175 ? 1.744 -3.515 9.711 1.00 95.44 175 PRO A N 1
ATOM 1398 C CA . PRO A 1 175 ? 1.270 -3.069 11.023 1.00 95.44 175 PRO A CA 1
ATOM 1399 C C . PRO A 1 175 ? 0.857 -1.589 11.056 1.00 95.44 175 PRO A C 1
ATOM 1401 O O . PRO A 1 175 ? -0.090 -1.226 11.749 1.00 95.44 175 PRO A O 1
ATOM 1404 N N . CYS A 1 176 ? 1.533 -0.727 10.290 1.00 96.62 176 CYS A N 1
ATOM 1405 C CA . CYS A 1 176 ? 1.192 0.693 10.190 1.00 96.62 176 CYS A CA 1
ATOM 1406 C C . CYS A 1 176 ? -0.138 0.892 9.454 1.00 96.62 176 CYS A C 1
ATOM 1408 O O . CYS A 1 176 ? -0.986 1.654 9.920 1.00 96.62 176 CYS A O 1
ATOM 1410 N N . TYR A 1 177 ? -0.356 0.168 8.351 1.00 96.69 177 TYR A N 1
ATOM 1411 C CA . TYR A 1 177 ? -1.646 0.158 7.659 1.00 96.69 177 TYR A CA 1
ATOM 1412 C C . TYR A 1 177 ? -2.769 -0.371 8.557 1.00 96.69 177 TYR A C 1
ATOM 1414 O O . TYR A 1 177 ? -3.861 0.195 8.563 1.00 96.69 177 TYR A O 1
ATOM 1422 N N . ALA A 1 178 ? -2.506 -1.398 9.368 1.00 95.94 178 ALA A N 1
ATOM 1423 C CA . ALA A 1 178 ? -3.477 -1.944 10.314 1.00 95.94 178 ALA A CA 1
ATOM 1424 C C . ALA A 1 178 ? -3.890 -0.917 11.385 1.00 95.94 178 ALA A C 1
ATOM 1426 O O . ALA A 1 178 ? -5.079 -0.702 11.604 1.00 95.94 178 ALA A O 1
ATOM 1427 N N . VAL A 1 179 ? -2.928 -0.223 12.007 1.00 95.69 179 VAL A N 1
ATOM 1428 C CA . VAL A 1 179 ? -3.217 0.817 13.016 1.00 95.69 179 VAL A CA 1
ATOM 1429 C C . VAL A 1 179 ? -4.055 1.953 12.425 1.00 95.69 179 VAL A C 1
ATOM 1431 O O . VAL A 1 179 ? -5.021 2.399 13.042 1.00 95.69 179 VAL A O 1
ATOM 1434 N N . LEU A 1 180 ? -3.710 2.418 11.223 1.00 97.25 180 LEU A N 1
ATOM 1435 C CA . LEU A 1 180 ? -4.431 3.519 10.582 1.00 97.25 180 LEU A CA 1
ATOM 1436 C C . LEU A 1 180 ? -5.812 3.081 10.094 1.00 97.25 180 LEU A C 1
ATOM 1438 O O . LEU A 1 180 ? -6.797 3.761 10.370 1.00 97.25 180 LEU A O 1
ATOM 1442 N N . SER A 1 181 ? -5.914 1.923 9.441 1.00 96.81 181 SER A N 1
ATOM 1443 C CA . SER A 1 181 ? -7.207 1.384 9.007 1.00 96.81 181 SER A CA 1
ATOM 1444 C C . SER A 1 181 ? -8.163 1.182 10.181 1.00 96.81 181 SER A C 1
ATOM 1446 O O . SER A 1 181 ? -9.327 1.552 10.056 1.00 96.81 181 SER A O 1
ATOM 1448 N N . ALA A 1 182 ? -7.691 0.706 11.339 1.00 95.31 182 ALA A N 1
ATOM 1449 C CA . ALA A 1 182 ? -8.509 0.591 12.546 1.00 95.31 182 ALA A CA 1
ATOM 1450 C C . ALA A 1 182 ? -9.120 1.945 12.955 1.00 95.31 182 ALA A C 1
ATOM 1452 O O . ALA A 1 182 ? -10.334 2.040 13.138 1.00 95.31 182 ALA A O 1
ATOM 1453 N N . GLY A 1 183 ? -8.310 3.010 12.994 1.00 94.38 183 GLY A N 1
ATOM 1454 C CA . GLY A 1 183 ? -8.790 4.364 13.296 1.00 94.38 183 GLY A CA 1
ATOM 1455 C C . GLY A 1 183 ? -9.796 4.911 12.272 1.00 94.38 183 GLY A C 1
ATOM 1456 O O . GLY A 1 183 ? -10.705 5.658 12.633 1.00 94.38 183 GLY A O 1
ATOM 1457 N N . GLY A 1 184 ? -9.678 4.526 10.999 1.00 95.88 184 GLY A N 1
ATOM 1458 C CA . GLY A 1 184 ? -10.677 4.856 9.980 1.00 95.88 184 GLY A CA 1
ATOM 1459 C C . GLY A 1 184 ? -11.962 4.041 10.102 1.00 95.88 184 GLY A C 1
ATOM 1460 O O . GLY A 1 184 ? -13.057 4.588 9.961 1.00 95.88 184 GLY A O 1
ATOM 1461 N N . PHE A 1 185 ? -11.856 2.748 10.412 1.00 96.69 185 PHE A N 1
ATOM 1462 C CA . PHE A 1 185 ? -13.014 1.880 10.607 1.00 96.69 185 PHE A CA 1
ATOM 1463 C C . PHE A 1 185 ? -13.865 2.300 11.806 1.00 96.69 185 PHE A C 1
ATOM 1465 O O . PHE A 1 185 ? -15.086 2.185 11.727 1.00 96.69 185 PHE A O 1
ATOM 1472 N N . GLU A 1 186 ? -13.279 2.860 12.868 1.00 95.00 186 GLU A N 1
ATOM 1473 C CA . GLU A 1 186 ? -14.041 3.467 13.971 1.00 95.00 186 GLU A CA 1
ATOM 1474 C C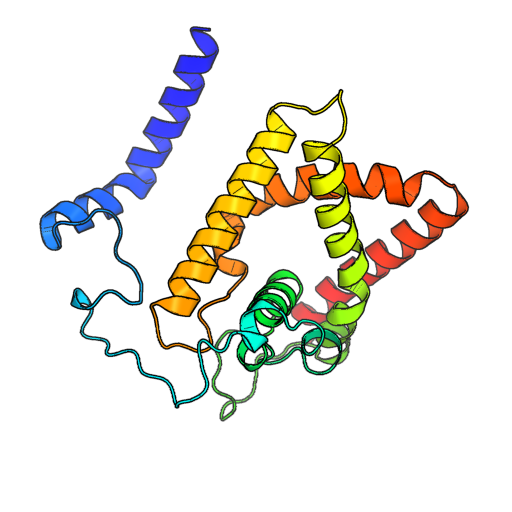 . GLU A 1 186 ? -15.014 4.552 13.477 1.00 95.00 186 GLU A C 1
ATOM 1476 O O . GLU A 1 186 ? -16.153 4.627 13.937 1.00 95.00 186 GLU A O 1
ATOM 1481 N N . ILE A 1 187 ? -14.602 5.364 12.496 1.00 94.81 187 ILE A N 1
ATOM 1482 C CA . ILE A 1 187 ? -15.463 6.388 11.887 1.00 94.81 187 ILE A CA 1
ATOM 1483 C C . ILE A 1 187 ? -16.517 5.736 10.992 1.00 94.81 187 ILE A C 1
ATOM 1485 O O . ILE A 1 187 ? -17.705 6.044 11.101 1.00 94.81 187 ILE A O 1
ATOM 1489 N N . LEU A 1 188 ? -16.094 4.823 10.115 1.00 95.25 188 LEU A N 1
ATOM 1490 C CA . LEU A 1 188 ? -16.977 4.178 9.138 1.00 95.25 188 LEU A CA 1
ATOM 1491 C C . LEU A 1 188 ? -18.065 3.319 9.805 1.00 95.25 188 LEU A C 1
ATOM 1493 O O . LEU A 1 188 ? -19.158 3.172 9.264 1.00 95.25 188 LEU A O 1
ATOM 1497 N N . THR A 1 189 ? -17.799 2.790 11.000 1.00 96.69 189 THR A N 1
ATOM 1498 C CA . THR A 1 189 ? -18.717 1.919 11.753 1.00 96.69 189 THR A CA 1
ATOM 1499 C C . THR A 1 189 ? -19.494 2.641 12.859 1.00 96.69 189 THR A C 1
ATOM 1501 O O . THR A 1 189 ? -20.209 1.998 13.629 1.00 96.69 189 THR A O 1
ATOM 1504 N N . ALA A 1 190 ? -19.429 3.976 12.921 1.00 94.31 190 ALA A N 1
ATOM 1505 C CA . ALA A 1 190 ? -20.059 4.764 13.983 1.00 94.31 190 ALA A CA 1
ATOM 1506 C C . ALA A 1 190 ? -21.594 4.620 14.049 1.00 94.31 190 ALA A C 1
ATOM 1508 O O . ALA A 1 190 ? -22.191 4.785 15.112 1.00 94.31 190 ALA A O 1
ATOM 1509 N N . ARG A 1 191 ? -22.255 4.317 12.922 1.00 95.69 191 ARG A N 1
ATOM 1510 C CA . ARG A 1 191 ? -23.712 4.097 12.850 1.00 95.69 191 ARG A CA 1
ATOM 1511 C C . ARG A 1 191 ? -24.026 2.616 12.636 1.00 95.69 191 ARG A C 1
ATOM 1513 O O . ARG A 1 191 ? -23.342 1.986 11.835 1.00 95.69 191 ARG A O 1
ATOM 1520 N N . PRO A 1 192 ? -25.098 2.066 13.236 1.00 94.12 192 PRO A N 1
ATOM 1521 C CA . PRO A 1 192 ? -25.406 0.636 13.146 1.00 94.12 192 PRO A CA 1
ATOM 1522 C C . PRO A 1 192 ? -25.649 0.159 11.707 1.00 94.12 192 PRO A C 1
ATOM 1524 O O . PRO A 1 192 ? -25.175 -0.914 11.344 1.00 94.12 192 PRO A O 1
ATOM 1527 N N . LEU A 1 193 ? -26.316 0.971 10.876 1.00 95.75 193 LEU A N 1
ATOM 1528 C CA . LEU A 1 193 ? -26.531 0.655 9.460 1.00 95.75 193 LEU A CA 1
ATOM 1529 C C . LEU A 1 193 ? -25.216 0.661 8.669 1.00 95.75 193 LEU A C 1
ATOM 1531 O O . LEU A 1 193 ? -24.922 -0.293 7.956 1.00 95.75 193 LEU A O 1
ATOM 1535 N N . LEU A 1 194 ? -24.401 1.712 8.831 1.00 94.88 194 LEU A N 1
ATOM 1536 C CA . LEU A 1 194 ? -23.098 1.810 8.164 1.00 94.88 194 LEU A CA 1
ATOM 1537 C C . LEU A 1 194 ? -22.175 0.674 8.595 1.00 94.88 194 LEU A C 1
ATOM 1539 O O . LEU A 1 194 ? -21.516 0.075 7.761 1.00 94.88 194 LEU A O 1
ATOM 1543 N N . ARG A 1 195 ? -22.190 0.317 9.880 1.00 96.25 195 ARG A N 1
ATOM 1544 C CA . ARG A 1 195 ? -21.434 -0.810 10.419 1.00 96.25 195 ARG A CA 1
ATOM 1545 C C . ARG A 1 195 ? -21.795 -2.127 9.736 1.00 96.25 195 ARG A C 1
ATOM 1547 O O . ARG A 1 195 ? -20.890 -2.865 9.367 1.00 96.25 195 ARG A O 1
ATOM 1554 N N . ALA A 1 196 ? -23.084 -2.404 9.535 1.00 96.56 196 ALA A N 1
ATOM 1555 C CA . ALA A 1 196 ? -23.520 -3.606 8.824 1.00 96.56 196 ALA A CA 1
ATOM 1556 C C . ALA A 1 196 ? -23.035 -3.615 7.365 1.00 96.56 196 ALA A C 1
ATOM 1558 O O . ALA A 1 196 ? -22.499 -4.621 6.910 1.00 96.56 196 ALA A O 1
ATOM 1559 N N . ILE A 1 197 ? -23.152 -2.483 6.661 1.00 96.75 197 ILE A N 1
ATOM 1560 C CA . ILE A 1 197 ? -22.676 -2.339 5.275 1.00 96.75 197 ILE A CA 1
ATOM 1561 C C . ILE A 1 197 ? -21.156 -2.537 5.196 1.00 96.75 197 ILE A C 1
ATOM 1563 O O . ILE A 1 197 ? -20.677 -3.313 4.375 1.00 96.75 197 ILE A O 1
ATOM 1567 N N . VAL A 1 198 ? -20.401 -1.875 6.075 1.00 97.12 198 VAL A N 1
ATOM 1568 C CA . VAL A 1 198 ? -18.936 -1.959 6.148 1.00 97.12 198 VAL A CA 1
ATOM 1569 C C . VAL A 1 198 ? -18.490 -3.396 6.391 1.00 97.12 198 VAL A C 1
ATOM 1571 O O . VAL A 1 198 ? -17.638 -3.893 5.662 1.00 97.12 198 VAL A O 1
ATOM 1574 N N . TYR A 1 199 ? -19.079 -4.088 7.369 1.00 96.75 199 TYR A N 1
ATOM 1575 C CA . TYR A 1 199 ? -18.743 -5.488 7.628 1.00 96.75 199 TYR A CA 1
ATOM 1576 C C . TYR A 1 199 ? -19.134 -6.409 6.474 1.00 96.75 199 TYR A C 1
ATOM 1578 O O . TYR A 1 199 ? -18.365 -7.310 6.155 1.00 96.75 199 TYR A O 1
ATOM 1586 N N . GLY A 1 200 ? -20.268 -6.160 5.813 1.00 97.25 200 GLY A N 1
ATOM 1587 C CA . GLY A 1 200 ? -20.661 -6.890 4.609 1.00 97.25 200 GLY A CA 1
ATOM 1588 C C . GLY A 1 200 ? -19.629 -6.753 3.490 1.00 97.25 200 GLY A C 1
ATOM 1589 O O . GLY A 1 200 ? -19.152 -7.756 2.974 1.00 97.25 200 GLY A O 1
ATOM 1590 N N . ILE A 1 201 ? -19.211 -5.524 3.169 1.00 96.75 201 ILE A N 1
ATOM 1591 C CA . ILE A 1 201 ? -18.206 -5.271 2.124 1.00 96.75 201 ILE A CA 1
ATOM 1592 C C . ILE A 1 201 ? -16.848 -5.871 2.502 1.00 96.75 201 ILE A C 1
ATOM 1594 O O . ILE A 1 201 ? -16.209 -6.478 1.650 1.00 96.75 201 ILE A O 1
ATOM 1598 N N . VAL A 1 202 ? -16.406 -5.743 3.759 1.00 96.56 202 VAL A N 1
ATOM 1599 C CA . VAL A 1 202 ? -15.143 -6.351 4.219 1.00 96.56 202 VAL A CA 1
ATOM 1600 C C . VAL A 1 202 ? -15.195 -7.875 4.121 1.00 96.56 202 VAL A C 1
ATOM 1602 O O . VAL A 1 202 ? -14.214 -8.482 3.701 1.00 96.56 202 VAL A O 1
ATOM 1605 N N . ALA A 1 203 ? -16.325 -8.496 4.468 1.00 96.88 203 ALA A N 1
ATOM 1606 C CA . ALA A 1 203 ? -16.508 -9.935 4.320 1.00 96.88 203 ALA A CA 1
ATOM 1607 C C . ALA A 1 203 ? -16.472 -10.355 2.844 1.00 96.88 203 ALA A C 1
ATOM 1609 O O . ALA A 1 203 ? -15.745 -11.286 2.507 1.00 96.88 203 ALA A O 1
ATOM 1610 N N . CYS A 1 204 ? -17.181 -9.640 1.962 1.00 96.94 204 CYS A N 1
ATOM 1611 C CA . CYS A 1 204 ? -17.129 -9.885 0.520 1.00 96.94 204 CYS A CA 1
ATOM 1612 C C . CYS A 1 204 ? -15.706 -9.738 -0.021 1.00 96.94 204 CYS A C 1
ATOM 1614 O O . CYS A 1 204 ? -15.235 -10.623 -0.718 1.00 96.94 204 CYS A O 1
ATOM 1616 N N . TRP A 1 205 ? -14.999 -8.669 0.353 1.00 96.75 205 TRP A N 1
ATOM 1617 C CA . TRP A 1 205 ? -13.611 -8.437 -0.048 1.00 96.75 205 TRP A CA 1
ATOM 1618 C C . TRP A 1 205 ? -12.682 -9.566 0.407 1.00 96.75 205 TRP A C 1
ATOM 1620 O O . TRP A 1 205 ? -11.883 -10.064 -0.379 1.00 96.75 205 TRP A O 1
ATOM 1630 N N . ALA A 1 206 ? -12.790 -9.994 1.666 1.00 95.69 206 ALA A N 1
ATOM 1631 C CA . ALA A 1 206 ? -11.950 -11.058 2.205 1.00 95.69 206 ALA A CA 1
ATOM 1632 C C . ALA A 1 206 ? -12.196 -12.402 1.501 1.00 95.69 206 ALA A C 1
ATOM 1634 O O . ALA A 1 206 ? -11.247 -13.139 1.233 1.00 95.69 206 ALA A O 1
ATOM 1635 N N . VAL A 1 207 ? -13.460 -12.709 1.186 1.00 96.50 207 VAL A N 1
ATOM 1636 C CA . VAL A 1 207 ? -13.824 -13.902 0.414 1.00 96.50 207 VAL A CA 1
ATOM 1637 C C . VAL A 1 207 ? -13.309 -13.787 -1.020 1.00 96.50 207 VAL A C 1
ATOM 1639 O O . VAL A 1 207 ? -12.665 -14.720 -1.481 1.00 96.50 207 VAL A O 1
ATOM 1642 N N . ASP A 1 208 ? -13.497 -12.649 -1.690 1.00 95.56 208 ASP A N 1
ATOM 1643 C CA . ASP A 1 208 ? -12.981 -12.398 -3.044 1.00 95.56 208 ASP A CA 1
ATOM 1644 C C . ASP A 1 208 ? -11.475 -12.633 -3.129 1.00 95.56 208 ASP A C 1
ATOM 1646 O O . ASP A 1 208 ? -11.017 -13.376 -3.991 1.00 95.56 208 ASP A O 1
ATOM 1650 N N . VAL A 1 209 ? -10.703 -12.064 -2.199 1.00 94.88 209 VAL A N 1
ATOM 1651 C CA . VAL A 1 209 ? -9.247 -12.255 -2.148 1.00 94.88 209 VAL A CA 1
ATOM 1652 C C . VAL A 1 209 ? -8.900 -13.735 -2.003 1.00 94.88 209 VAL A C 1
ATOM 1654 O O . VAL A 1 209 ? -8.005 -14.226 -2.685 1.00 94.88 209 VAL A O 1
ATOM 1657 N N . TYR A 1 210 ? -9.608 -14.472 -1.146 1.00 95.50 210 TYR A N 1
ATOM 16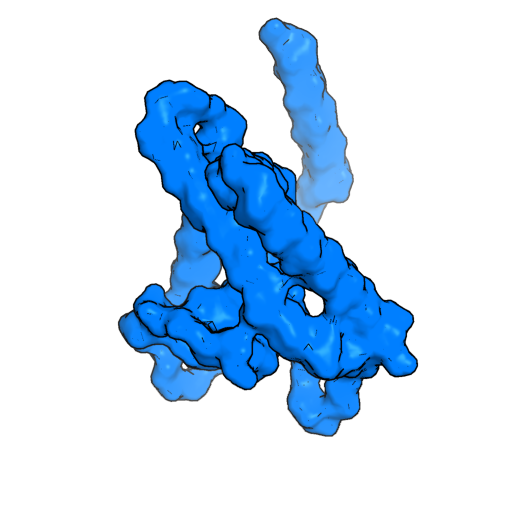58 C CA . TYR A 1 210 ? -9.375 -15.906 -0.999 1.00 95.50 210 TYR A CA 1
ATOM 1659 C C . TYR A 1 210 ? -9.687 -16.668 -2.297 1.00 95.50 210 TYR A C 1
ATOM 1661 O O . TYR A 1 210 ? -8.861 -17.444 -2.774 1.00 95.50 210 TYR A O 1
ATOM 1669 N N . LEU A 1 211 ? -10.848 -16.418 -2.903 1.00 96.38 211 LEU A N 1
ATOM 1670 C CA . LEU A 1 211 ? -11.271 -17.093 -4.129 1.00 96.38 211 LEU A CA 1
ATOM 1671 C C . LEU A 1 211 ? -10.358 -16.756 -5.317 1.00 96.38 211 LEU A C 1
ATOM 1673 O O . LEU A 1 211 ? -10.060 -17.641 -6.113 1.00 96.38 211 LEU A O 1
ATOM 1677 N N . ALA A 1 212 ? -9.864 -15.517 -5.403 1.00 94.88 212 ALA A N 1
ATOM 1678 C CA . ALA A 1 212 ? -8.982 -15.052 -6.471 1.00 94.88 212 ALA A CA 1
ATOM 1679 C C . ALA A 1 212 ? -7.687 -15.872 -6.585 1.00 94.88 212 ALA A C 1
ATOM 1681 O O . ALA A 1 212 ? -7.244 -16.154 -7.698 1.00 94.88 212 ALA A O 1
ATOM 1682 N N . TYR A 1 213 ? -7.091 -16.253 -5.449 1.00 93.12 213 TYR A N 1
ATOM 1683 C CA . TYR A 1 213 ? -5.777 -16.906 -5.417 1.00 93.12 213 TYR A CA 1
ATOM 1684 C C . TYR A 1 213 ? -5.820 -18.405 -5.103 1.00 93.12 213 TYR A C 1
ATOM 1686 O O . TYR A 1 213 ? -4.857 -19.103 -5.414 1.00 93.12 213 TYR A O 1
ATOM 1694 N N . PHE A 1 214 ? -6.889 -18.907 -4.473 1.00 93.00 214 PHE A N 1
ATOM 1695 C CA . PHE A 1 214 ? -6.966 -20.303 -4.020 1.00 93.00 214 PHE A CA 1
ATOM 1696 C C . PHE A 1 214 ? -7.979 -21.165 -4.778 1.00 93.00 214 PHE A C 1
ATOM 1698 O O . PHE A 1 214 ? -7.971 -22.382 -4.595 1.00 93.00 214 PHE A O 1
ATOM 1705 N N . ILE A 1 215 ? -8.842 -20.576 -5.612 1.00 87.94 215 ILE A N 1
ATOM 1706 C CA . ILE A 1 215 ? -9.790 -21.328 -6.443 1.00 87.94 215 ILE A CA 1
ATOM 1707 C C . ILE A 1 215 ? -9.506 -21.020 -7.912 1.00 87.94 215 ILE A C 1
ATOM 1709 O O . ILE A 1 215 ? -10.001 -20.032 -8.449 1.00 87.94 215 ILE A O 1
ATOM 1713 N N . CYS A 1 216 ? -8.687 -21.873 -8.525 1.00 64.12 216 CYS A N 1
ATOM 1714 C CA . CYS A 1 216 ? -8.269 -21.811 -9.925 1.00 64.12 216 CYS A CA 1
ATOM 1715 C C . CYS A 1 216 ? -9.155 -22.707 -10.797 1.00 64.12 216 CYS A C 1
ATOM 1717 O O . CYS A 1 216 ? -9.365 -23.877 -10.398 1.00 64.12 216 CYS A O 1
#